Protein AF-0000000071114191 (afdb_homodimer)

Organism: Streptococcus pneumoniae serotype 4 (strain ATCC BAA-334 / TIGR4) (NCBI:txid170187)

Secondary structure (DSSP, 8-state):
-PPPBSEEEETTEEEEEEEEEE-EETTEEEEEEETTEEE-EEEEPBTT--HHHHHHHHHHHHH-S-EEEEEEEEEEEEEEEETTEEEEEEEEEEEEEESSPPPSEEEETTEEEEEEEEEGGGGGGS-EESTTHHHHTTT--SS-EEEEEE-/-PPPBSEEEETTEEEEEEEEEE-EETTEEEEEEETTEEE-EEEEPBTT--HHHHHHHHHHHHH-S-EEEEEEEEEEEEEEEETTEEEEEEEEEEEEEESSPPPSEEEETTEEEEEEEEEGGGGGGS-EESTTHHHHTTT--SS-EEEEEE-

Radius of gyration: 20.36 Å; Cα contacts (8 Å, |Δi|>4): 709; chains: 2; bounding box: 40×57×44 Å

Foldseek 3Di:
DPFAFQWDDDDQEIEGEKEFEFEADPQWTKWWDDPQETETFITTATVVDDSQRRHQVRCCQWFVFGKGWDDFAEWEFEWEDDPSHIYTYTYTYTHMYTPDDTDQWTDDPHDITGMDIGHLQCLCVGRYPPPVCNPCVVPGDRDYYYYYYYD/DPFAFQWDDDDQEIEGEKEFEFEADPQWTKWWDDPQETETFITTATVVDDSQRRHQVSCCQWFVFGKGWDDFAEWEFEWEDDPSHIYTYTYTYTHMYTPDDTDQWTDDPHDITGMDIGHLQCLCVGRYPPPVCNPCVVPGDRDYYYYYYYD

Nearest PDB structures (foldseek):
  2pqv-assembly1_A  TM=9.896E-01  e=3.404E-30  Streptococcus pneumoniae TIGR4
  3ees-assembly1_B  TM=7.866E-01  e=6.266E-09  Bdellovibrio bacteriovorus
  3i7u-assembly1_B  TM=8.087E-01  e=1.230E-07  Aquifex aeolicus VF5
  8i1a-assembly1_A  TM=7.610E-01  e=7.159E-07  Homo sapiens
  8i1i-assembly2_B  TM=6.992E-01  e=5.967E-07  Homo sapiens

Solvent-accessible surface area (backbone atoms only — not comparable to full-atom values): 15869 Å² total; per-residue (Å²): 128,87,78,53,54,36,56,49,71,57,90,56,33,37,40,34,36,31,12,29,35,45,35,64,56,97,67,17,37,48,28,34,54,58,96,85,28,32,30,60,48,49,44,70,20,38,67,89,48,53,56,60,57,30,24,32,49,34,41,28,68,27,45,68,36,55,50,44,68,56,57,64,44,35,41,32,46,37,36,37,70,56,97,82,31,36,38,36,35,42,34,40,32,23,35,31,44,64,76,47,79,80,55,60,48,29,39,54,90,93,41,76,32,50,40,45,76,41,48,41,89,48,35,73,80,50,58,44,50,67,61,65,50,36,56,51,57,66,66,56,81,86,59,54,40,80,43,84,45,78,96,127,86,78,52,56,36,56,49,72,57,91,57,34,37,39,34,36,31,12,30,34,46,34,65,56,96,67,18,37,49,28,33,53,58,98,85,28,32,31,59,48,50,44,70,21,39,66,90,47,53,56,60,58,31,25,33,49,35,40,29,67,28,47,70,37,53,52,44,67,57,57,63,43,36,42,33,44,36,36,37,68,56,96,82,31,37,38,37,35,41,34,41,33,23,36,32,45,65,76,47,78,79,55,60,47,30,40,56,91,92,40,78,32,50,41,45,77,39,48,42,89,49,34,74,77,50,58,46,51,66,60,65,49,37,55,51,56,67,65,56,83,85,60,53,41,79,44,84,43,78,95

pLDDT: mean 95.2, std 7.39, range [43.59, 98.94]

InterPro domains:
  IPR000086 NUDIX hydrolase domain [PF00293] (18-127)
  IPR000086 NUDIX hydrolase domain [PS51462] (8-143)
  IPR015797 NUDIX hydrolase-like domain superfamily [SSF55811] (11-134)
  IPR020084 NUDIX hydrolase, conserved site [PS00893] (43-64)

Structure (mmCIF, N/CA/C/O backbone):
data_AF-0000000071114191-model_v1
#
loop_
_entity.id
_entity.type
_entity.pdbx_description
1 polymer 'MutT/nudix family protein'
#
loop_
_atom_site.group_PDB
_atom_site.id
_atom_site.type_symbol
_atom_site.label_atom_id
_atom_site.label_alt_id
_atom_site.label_comp_id
_atom_site.label_asym_id
_atom_site.label_entity_id
_atom_site.label_seq_id
_atom_site.pdbx_PDB_ins_code
_atom_site.Cartn_x
_atom_site.Cartn_y
_atom_site.Cartn_z
_atom_site.occupancy
_atom_site.B_iso_or_equiv
_atom_site.auth_seq_id
_atom_site.auth_comp_id
_atom_site.auth_asym_id
_atom_site.auth_atom_id
_atom_site.pdbx_PDB_model_num
ATOM 1 N N . MET A 1 1 ? 21.562 3.48 14.633 1 43.59 1 MET A N 1
ATOM 2 C CA . MET A 1 1 ? 21.625 3.23 13.195 1 43.59 1 MET A CA 1
ATOM 3 C C . MET A 1 1 ? 20.406 3.809 12.484 1 43.59 1 MET A C 1
ATOM 5 O O . MET A 1 1 ? 19.281 3.656 12.953 1 43.59 1 MET A O 1
ATOM 9 N N . THR A 1 2 ? 20.531 4.801 11.625 1 60.97 2 THR A N 1
ATOM 10 C CA . THR A 1 2 ? 19.422 5.539 11.031 1 60.97 2 THR A CA 1
ATOM 11 C C . THR A 1 2 ? 18.453 4.59 10.344 1 60.97 2 THR A C 1
ATOM 13 O O . THR A 1 2 ? 18.859 3.721 9.57 1 60.97 2 THR A O 1
ATOM 16 N N . GLN A 1 3 ? 17.188 4.5 10.82 1 88.06 3 GLN A N 1
ATOM 17 C CA . GLN A 1 3 ? 16.188 3.568 10.312 1 88.06 3 GLN A CA 1
ATOM 18 C C . GLN A 1 3 ? 15.93 3.791 8.82 1 88.06 3 GLN A C 1
ATOM 20 O O . GLN A 1 3 ? 15.906 4.93 8.359 1 88.06 3 GLN A O 1
ATOM 25 N N . GLN A 1 4 ? 15.969 2.764 8.078 1 95.44 4 GLN A N 1
ATOM 26 C CA . GLN A 1 4 ? 15.805 2.803 6.625 1 95.44 4 GLN A CA 1
ATOM 27 C C . GLN A 1 4 ? 14.375 3.158 6.242 1 95.44 4 GLN A C 1
ATOM 29 O O . GLN A 1 4 ? 13.43 2.502 6.684 1 95.44 4 GLN A O 1
ATOM 34 N N . ASP A 1 5 ? 14.242 4.254 5.484 1 98.19 5 ASP A N 1
ATOM 35 C CA . ASP A 1 5 ? 12.93 4.598 4.941 1 98.19 5 ASP A CA 1
ATOM 36 C C . ASP A 1 5 ? 12.492 3.58 3.891 1 98.19 5 ASP A C 1
ATOM 38 O O . ASP A 1 5 ? 13.297 3.119 3.086 1 98.19 5 ASP A O 1
ATOM 42 N N . PHE A 1 6 ? 11.211 3.252 3.904 1 98.69 6 PHE A N 1
ATOM 43 C CA . PHE A 1 6 ? 10.609 2.506 2.803 1 98.69 6 PHE A CA 1
ATOM 44 C C . PHE A 1 6 ? 10.445 3.395 1.575 1 98.69 6 PHE A C 1
ATOM 46 O O . PHE A 1 6 ? 9.32 3.689 1.165 1 98.69 6 PHE A O 1
ATOM 53 N N . ARG A 1 7 ? 11.492 3.867 1.149 1 98.38 7 ARG A N 1
ATOM 54 C CA . ARG A 1 7 ? 11.617 4.793 0.03 1 98.38 7 ARG A CA 1
ATOM 55 C C . ARG A 1 7 ? 12.977 4.656 -0.65 1 98.38 7 ARG A C 1
ATOM 57 O O . ARG A 1 7 ? 13.992 4.484 0.02 1 98.38 7 ARG A O 1
ATOM 64 N N . THR A 1 8 ? 12.961 4.691 -1.945 1 97.75 8 THR A N 1
ATOM 65 C CA . THR A 1 8 ? 14.18 4.555 -2.736 1 97.75 8 THR A CA 1
ATOM 66 C C . THR A 1 8 ? 14.18 5.539 -3.904 1 97.75 8 THR A C 1
ATOM 68 O O . THR A 1 8 ? 13.125 5.816 -4.488 1 97.75 8 THR A O 1
ATOM 71 N N . LYS A 1 9 ? 15.312 6.008 -4.207 1 97.06 9 LYS A N 1
ATOM 72 C CA . LYS A 1 9 ? 15.492 6.844 -5.395 1 97.06 9 LYS A CA 1
ATOM 73 C C . LYS A 1 9 ? 16.375 6.152 -6.426 1 97.06 9 LYS A C 1
ATOM 75 O O . LYS A 1 9 ? 17.453 5.668 -6.098 1 97.06 9 LYS A O 1
ATOM 80 N N . VAL A 1 10 ? 15.945 5.984 -7.559 1 96.62 10 VAL A N 1
ATOM 81 C CA . VAL A 1 10 ? 16.703 5.504 -8.711 1 96.62 10 VAL A CA 1
ATOM 82 C C . VAL A 1 10 ? 16.641 6.535 -9.836 1 96.62 10 VAL A C 1
ATOM 84 O O . VAL A 1 10 ? 15.562 6.832 -10.359 1 96.62 10 VAL A O 1
ATOM 87 N N . ASP A 1 11 ? 17.812 7.066 -10.133 1 95.62 11 ASP A N 1
ATOM 88 C CA . ASP A 1 11 ? 17.859 8.172 -11.094 1 95.62 11 ASP A CA 1
ATOM 89 C C . ASP A 1 11 ? 16.953 9.312 -10.664 1 95.62 11 ASP A C 1
ATOM 91 O O . ASP A 1 11 ? 17.047 9.812 -9.539 1 95.62 11 ASP A O 1
ATOM 95 N N . ASN A 1 12 ? 15.984 9.734 -11.484 1 97.19 12 ASN A N 1
ATOM 96 C CA . ASN A 1 12 ? 15.094 10.844 -11.148 1 97.19 12 ASN A CA 1
ATOM 97 C C . ASN A 1 12 ? 13.711 10.352 -10.734 1 97.19 12 ASN A C 1
ATOM 99 O O . ASN A 1 12 ? 12.711 11.008 -11.008 1 97.19 12 ASN A O 1
ATOM 103 N N . THR A 1 13 ? 13.672 9.141 -10.141 1 97.94 13 THR A N 1
ATOM 104 C CA . THR A 1 13 ? 12.406 8.562 -9.703 1 97.94 13 THR A CA 1
ATOM 105 C C . THR A 1 13 ? 12.484 8.133 -8.242 1 97.94 13 THR A C 1
ATOM 107 O O . THR A 1 13 ? 13.422 7.445 -7.84 1 97.94 13 THR A O 1
ATOM 110 N N . VAL A 1 14 ? 11.555 8.586 -7.48 1 98.5 14 VAL A N 1
ATOM 111 C CA . VAL A 1 14 ? 11.414 8.195 -6.082 1 98.5 14 VAL A CA 1
ATOM 112 C C . VAL A 1 14 ? 10.156 7.344 -5.902 1 98.5 14 VAL A C 1
ATOM 114 O O . VAL A 1 14 ? 9.086 7.707 -6.383 1 98.5 14 VAL A O 1
ATOM 117 N N . PHE A 1 15 ? 10.297 6.215 -5.32 1 98.81 15 PHE A N 1
ATOM 118 C CA . PHE A 1 15 ? 9.133 5.375 -5.055 1 98.81 15 PHE A CA 1
ATOM 119 C C . PHE A 1 15 ? 9.195 4.797 -3.646 1 98.81 15 PHE A C 1
ATOM 121 O O . PHE A 1 15 ? 10.273 4.484 -3.143 1 98.81 15 PHE A O 1
ATOM 128 N N . GLY A 1 16 ? 8.062 4.801 -2.924 1 98.81 16 GLY A N 1
ATOM 129 C CA . GLY A 1 16 ? 8.039 4.352 -1.54 1 98.81 16 GLY A CA 1
ATOM 130 C C . GLY A 1 16 ? 6.645 4.312 -0.949 1 98.81 16 GLY A C 1
ATOM 131 O O . GLY A 1 16 ? 5.656 4.426 -1.674 1 98.81 16 GLY A O 1
ATOM 132 N N . VAL A 1 17 ? 6.551 4.047 0.297 1 98.94 17 VAL A N 1
ATOM 133 C CA . VAL A 1 17 ? 5.309 3.941 1.053 1 98.94 17 VAL A CA 1
ATOM 134 C C . VAL A 1 17 ? 5.258 5.031 2.121 1 98.94 17 VAL A C 1
ATOM 136 O O . VAL A 1 17 ? 6.258 5.297 2.795 1 98.94 17 VAL A O 1
ATOM 139 N N . ARG A 1 18 ? 4.125 5.637 2.217 1 98.88 18 ARG A N 1
ATOM 140 C CA . ARG A 1 18 ? 3.936 6.734 3.16 1 98.88 18 ARG A CA 1
ATOM 141 C C . ARG A 1 18 ? 2.738 6.477 4.07 1 98.88 18 ARG A C 1
ATOM 143 O O . ARG A 1 18 ? 1.829 5.727 3.707 1 98.88 18 ARG A O 1
ATOM 150 N N . ALA A 1 19 ? 2.787 7.059 5.203 1 98.88 19 ALA A N 1
ATOM 151 C CA . ALA A 1 19 ? 1.65 7.133 6.117 1 98.88 19 ALA A CA 1
ATOM 152 C C . ALA A 1 19 ? 1.229 8.578 6.352 1 98.88 19 ALA A C 1
ATOM 154 O O . ALA A 1 19 ? 2.07 9.445 6.602 1 98.88 19 ALA A O 1
ATOM 155 N N . THR A 1 20 ? 0.004 8.828 6.25 1 98.75 20 THR A N 1
ATOM 156 C CA . THR A 1 20 ? -0.558 10.172 6.344 1 98.75 20 THR A CA 1
ATOM 157 C C . THR A 1 20 ? -1.603 10.242 7.453 1 98.75 20 THR A C 1
ATOM 159 O O . THR A 1 20 ? -2.422 9.336 7.602 1 98.75 20 THR A O 1
ATOM 162 N N . ALA A 1 21 ? -1.564 11.266 8.203 1 98.62 21 ALA A N 1
ATOM 163 C CA . ALA A 1 21 ? -2.494 11.477 9.305 1 98.62 21 ALA A CA 1
ATOM 164 C C . ALA A 1 21 ? -3.621 12.422 8.906 1 98.62 21 ALA A C 1
ATOM 166 O O . ALA A 1 21 ? -3.379 13.594 8.602 1 98.62 21 ALA A O 1
ATOM 167 N N . LEU A 1 22 ? -4.793 11.906 8.883 1 98.81 22 LEU A N 1
ATOM 168 C CA . LEU A 1 22 ? -5.996 12.727 8.797 1 98.81 22 LEU A CA 1
ATOM 169 C C . LEU A 1 22 ? -6.527 13.062 10.188 1 98.81 22 LEU A C 1
ATOM 171 O O . LEU A 1 22 ? -7.27 12.281 10.773 1 98.81 22 LEU A O 1
ATOM 175 N N . ILE A 1 23 ? -6.121 14.172 10.703 1 98.31 23 ILE A N 1
ATOM 176 C CA . ILE A 1 23 ? -6.504 14.625 12.039 1 98.31 23 ILE A CA 1
ATOM 177 C C . ILE A 1 23 ? -7.754 15.5 11.945 1 98.31 23 ILE A C 1
ATOM 179 O O . ILE A 1 23 ? -7.672 16.672 11.547 1 98.31 23 ILE A O 1
ATOM 183 N N . VAL A 1 24 ? -8.891 14.945 12.328 1 98.06 24 VAL A N 1
ATOM 184 C CA . VAL A 1 24 ? -10.18 15.617 12.219 1 98.06 24 VAL A CA 1
ATOM 185 C C . VAL A 1 24 ? -10.781 15.82 13.602 1 98.06 24 VAL A C 1
ATOM 187 O O . VAL A 1 24 ? -10.969 14.859 14.352 1 98.06 24 VAL A O 1
ATOM 190 N N . GLN A 1 25 ? -11.023 17.031 13.977 1 96 25 GLN A N 1
ATOM 191 C CA . GLN A 1 25 ? -11.68 17.422 15.219 1 96 25 GLN A CA 1
ATOM 192 C C . GLN A 1 25 ? -12.734 18.5 14.977 1 96 25 GLN A C 1
ATOM 194 O O . GLN A 1 25 ? -12.492 19.469 14.258 1 96 25 GLN A O 1
ATOM 199 N N . ASN A 1 26 ? -13.867 18.344 15.578 1 96 26 ASN A N 1
ATOM 200 C CA . ASN A 1 26 ? -14.945 19.328 15.445 1 96 26 ASN A CA 1
ATOM 201 C C . ASN A 1 26 ? -15.219 19.656 13.984 1 96 26 ASN A C 1
ATOM 203 O O . ASN A 1 26 ? -15.305 20.828 13.617 1 96 26 ASN A O 1
ATOM 207 N N . HIS A 1 27 ? -15.148 18.688 13.133 1 97.38 27 HIS A N 1
ATOM 208 C CA . HIS A 1 27 ? -15.469 18.75 11.711 1 97.38 27 HIS A CA 1
ATOM 209 C C . HIS A 1 27 ? -14.43 19.578 10.953 1 97.38 27 HIS A C 1
ATOM 211 O O . HIS A 1 27 ? -14.734 20.156 9.906 1 97.38 27 HIS A O 1
ATOM 217 N N . LYS A 1 28 ? -13.25 19.656 11.484 1 97.94 28 LYS A N 1
ATOM 218 C CA . LYS A 1 28 ? -12.148 20.359 10.828 1 97.94 28 LYS A CA 1
ATOM 219 C C . LYS A 1 28 ? -10.945 19.438 10.648 1 97.94 28 LYS A C 1
ATOM 221 O O . LYS A 1 28 ? -10.656 18.609 11.508 1 97.94 28 LYS A O 1
ATOM 226 N N . LEU A 1 29 ? -10.258 19.641 9.578 1 98.31 29 LEU A N 1
ATOM 227 C CA . LEU A 1 29 ? -9.023 18.922 9.273 1 98.31 29 LEU A CA 1
ATOM 228 C C . LEU A 1 29 ? -7.805 19.766 9.625 1 98.31 29 LEU A C 1
ATOM 230 O O . LEU A 1 29 ? -7.734 20.938 9.25 1 98.31 29 LEU A O 1
ATOM 234 N N . LEU A 1 30 ? -6.844 19.203 10.367 1 97.62 30 LEU A N 1
ATOM 235 C CA . LEU A 1 30 ? -5.586 19.891 10.633 1 97.62 30 LEU A CA 1
ATOM 236 C C . LEU A 1 30 ? -4.637 19.75 9.445 1 97.62 30 LEU A C 1
ATOM 238 O O . LEU A 1 30 ? -4.348 18.641 9 1 97.62 30 LEU A O 1
ATOM 242 N N . VAL A 1 31 ? -4.164 20.859 8.898 1 97.25 31 VAL A N 1
ATOM 243 C CA . VAL A 1 31 ? -3.234 20.875 7.777 1 97.25 31 VAL A CA 1
ATOM 244 C C . VAL A 1 31 ? -2.113 21.875 8.047 1 97.25 31 VAL A C 1
ATOM 246 O O . VAL A 1 31 ? -2.201 22.672 8.977 1 97.25 31 VAL A O 1
ATOM 249 N N . THR A 1 32 ? -1.06 21.703 7.32 1 96.12 32 THR A N 1
ATOM 250 C CA . THR A 1 32 ? 0.005 22.703 7.309 1 96.12 32 THR A CA 1
ATOM 251 C C . THR A 1 32 ? 0.021 23.453 5.984 1 96.12 32 THR A C 1
ATOM 253 O O . THR A 1 32 ? -0.536 22.984 4.988 1 96.12 32 THR A O 1
ATOM 256 N N . LYS A 1 33 ? 0.583 24.578 6.004 1 93.81 33 LYS A N 1
ATOM 257 C CA . LYS A 1 33 ? 0.615 25.438 4.82 1 93.81 33 LYS A CA 1
ATOM 258 C C . LYS A 1 33 ? 2.051 25.734 4.398 1 93.81 33 LYS A C 1
ATOM 260 O O . LYS A 1 33 ? 2.883 26.109 5.227 1 93.81 33 LYS A O 1
ATOM 265 N N . ASP A 1 34 ? 2.346 25.484 3.158 1 91.62 34 ASP A N 1
ATOM 266 C CA . ASP A 1 34 ? 3.643 25.797 2.564 1 91.62 34 ASP A CA 1
ATOM 267 C C . ASP A 1 34 ? 3.488 26.25 1.116 1 91.62 34 ASP A C 1
ATOM 269 O O . ASP A 1 34 ? 2.891 25.547 0.298 1 91.62 34 ASP A O 1
ATOM 273 N N . LYS A 1 35 ? 4.023 27.406 0.773 1 90.75 35 LYS A N 1
ATOM 274 C CA . LYS A 1 35 ? 4.031 27.984 -0.571 1 90.75 35 LYS A CA 1
ATOM 275 C C . LYS A 1 35 ? 2.633 27.984 -1.18 1 90.75 35 LYS A C 1
ATOM 277 O O . LYS A 1 35 ? 2.441 27.516 -2.307 1 90.75 35 LYS A O 1
ATOM 282 N N . GLY A 1 36 ? 1.606 28.344 -0.332 1 91.62 36 GLY A N 1
ATOM 283 C CA . GLY A 1 36 ? 0.252 28.547 -0.817 1 91.62 36 GLY A CA 1
ATOM 284 C C . GLY A 1 36 ? -0.558 27.266 -0.912 1 91.62 36 GLY A C 1
ATOM 285 O O . GLY A 1 36 ? -1.732 27.297 -1.285 1 91.62 36 GLY A O 1
ATOM 286 N N . LYS A 1 37 ? 0.046 26.188 -0.567 1 96.25 37 LYS A N 1
ATOM 287 C CA . LYS A 1 37 ? -0.656 24.906 -0.587 1 96.25 37 LYS A CA 1
ATOM 288 C C . LYS A 1 37 ? -0.788 24.328 0.819 1 96.25 37 LYS A C 1
ATOM 290 O O . LYS A 1 37 ? -0.035 24.703 1.722 1 96.25 37 LYS A O 1
ATOM 295 N N . TYR A 1 38 ? -1.812 23.531 0.941 1 97.19 38 TYR A N 1
ATOM 296 C CA . TYR A 1 38 ? -2.072 22.891 2.225 1 97.19 38 TYR A CA 1
ATOM 297 C C . TYR A 1 38 ? -1.751 21.391 2.164 1 97.19 38 TYR A C 1
ATOM 299 O O . TYR A 1 38 ? -2.055 20.734 1.171 1 97.19 38 TYR A O 1
ATOM 307 N N . TYR A 1 39 ? -1.115 20.938 3.182 1 96.94 39 TYR A N 1
ATOM 308 C CA . TYR A 1 39 ? -0.687 19.531 3.232 1 96.94 39 TYR A CA 1
ATOM 309 C C . TYR A 1 39 ? -1.133 18.875 4.531 1 96.94 39 TYR A C 1
ATOM 311 O O . TYR A 1 39 ? -1.341 19.547 5.539 1 96.94 39 TYR A O 1
ATOM 319 N N . THR A 1 40 ? -1.312 17.578 4.461 1 97.06 40 THR A N 1
ATOM 320 C CA . THR A 1 40 ? -1.538 16.797 5.672 1 97.06 40 THR A CA 1
ATOM 321 C C . THR A 1 40 ? -0.214 16.453 6.348 1 97.06 40 THR A C 1
ATOM 323 O O . THR A 1 40 ? 0.857 16.734 5.809 1 97.06 40 THR A O 1
ATOM 326 N N . ILE A 1 41 ? -0.345 15.984 7.574 1 95.81 41 ILE A N 1
ATOM 327 C CA . ILE A 1 41 ? 0.809 15.508 8.328 1 95.81 41 ILE A CA 1
ATOM 328 C C . ILE A 1 41 ? 1.122 14.062 7.938 1 95.81 41 ILE A C 1
ATOM 330 O O . ILE A 1 41 ? 0.214 13.242 7.797 1 95.81 41 ILE A O 1
ATOM 334 N N . GLY A 1 42 ? 2.359 13.719 7.777 1 97.12 42 GLY A N 1
ATOM 335 C CA . GLY A 1 42 ? 2.75 12.359 7.434 1 97.12 42 GLY A CA 1
ATOM 336 C C . GLY A 1 42 ? 4.141 12.273 6.836 1 97.12 42 GLY A C 1
ATOM 337 O O . GLY A 1 42 ? 4.871 13.266 6.797 1 97.12 42 GLY A O 1
ATOM 338 N N . GLY A 1 43 ? 4.52 11.102 6.395 1 97.81 43 GLY A N 1
ATOM 339 C CA . GLY A 1 43 ? 5.844 10.883 5.824 1 97.81 43 GLY A CA 1
ATOM 340 C C . GLY A 1 43 ? 6.098 9.438 5.449 1 97.81 43 GLY A C 1
ATOM 341 O O . GLY A 1 43 ? 5.191 8.609 5.512 1 97.81 43 GLY A O 1
ATOM 342 N N . ALA A 1 44 ? 7.316 9.195 5.023 1 98.38 44 ALA A N 1
ATOM 343 C CA . ALA A 1 44 ? 7.715 7.836 4.656 1 98.38 44 ALA A CA 1
ATOM 344 C C . ALA A 1 44 ? 7.68 6.906 5.867 1 98.38 44 ALA A C 1
ATOM 346 O O . ALA A 1 44 ? 8.086 7.293 6.965 1 98.38 44 ALA A O 1
ATOM 347 N N . ILE A 1 45 ? 7.16 5.715 5.668 1 98.81 45 ILE A N 1
ATOM 348 C CA . ILE A 1 45 ? 7.332 4.738 6.738 1 98.81 45 ILE A CA 1
ATOM 349 C C . ILE A 1 45 ? 8.773 4.242 6.754 1 98.81 45 ILE A C 1
ATOM 351 O O . ILE A 1 45 ? 9.523 4.465 5.801 1 98.81 45 ILE A O 1
ATOM 355 N N . GLN A 1 46 ? 9.148 3.637 7.887 1 98.5 46 GLN A N 1
ATOM 356 C CA . GLN A 1 46 ? 10.438 2.961 7.957 1 98.5 46 GLN A CA 1
ATOM 357 C C . GLN A 1 46 ? 10.297 1.473 7.648 1 98.5 46 GLN A C 1
ATOM 359 O O . GLN A 1 46 ? 9.242 0.882 7.879 1 98.5 46 GLN A O 1
ATOM 364 N N . VAL A 1 47 ? 11.383 0.884 7.129 1 98.31 47 VAL A N 1
ATOM 365 C CA . VAL A 1 47 ? 11.391 -0.556 6.895 1 98.31 47 VAL A CA 1
ATOM 366 C C . VAL A 1 47 ? 11.164 -1.295 8.211 1 98.31 47 VAL A C 1
ATOM 368 O O . VAL A 1 47 ? 11.773 -0.963 9.227 1 98.31 47 VAL A O 1
ATOM 371 N N . ASN A 1 48 ? 10.172 -2.223 8.25 1 97.12 48 ASN A N 1
ATOM 372 C CA . ASN A 1 48 ? 9.789 -3.061 9.383 1 97.12 48 ASN A CA 1
ATOM 373 C C . ASN A 1 48 ? 8.93 -2.293 10.383 1 97.12 48 ASN A C 1
ATOM 375 O O . ASN A 1 48 ? 8.789 -2.709 11.531 1 97.12 48 ASN A O 1
ATOM 379 N N . GLU A 1 49 ? 8.438 -1.16 9.938 1 98 49 GLU A N 1
ATOM 380 C CA . GLU A 1 49 ? 7.469 -0.373 10.695 1 98 49 GLU A CA 1
ATOM 381 C C . GLU A 1 49 ? 6.07 -0.498 10.102 1 98 49 GLU A C 1
ATOM 383 O O . GLU A 1 49 ? 5.898 -0.434 8.883 1 98 49 GLU A O 1
ATOM 388 N N . SER A 1 50 ? 5.098 -0.822 10.922 1 98.62 50 SER A N 1
ATOM 389 C CA . SER A 1 50 ? 3.732 -0.801 10.406 1 98.62 50 SER A CA 1
ATOM 390 C C . SER A 1 50 ? 3.318 0.608 9.992 1 98.62 50 SER A C 1
ATOM 392 O O . SER A 1 50 ? 3.836 1.593 10.523 1 98.62 50 SER A O 1
ATOM 394 N N . THR A 1 51 ? 2.396 0.73 9.086 1 98.81 51 THR A N 1
ATOM 395 C CA . THR A 1 51 ? 1.923 2.045 8.664 1 98.81 51 THR A CA 1
ATOM 396 C C . THR A 1 51 ? 1.217 2.756 9.82 1 98.81 51 THR A C 1
ATOM 398 O O . THR A 1 51 ? 1.28 3.982 9.93 1 98.81 51 THR A O 1
ATOM 401 N N . GLU A 1 52 ? 0.588 2.016 10.672 1 98.69 52 GLU A N 1
ATOM 402 C CA . GLU A 1 52 ? -0.056 2.572 11.859 1 98.69 52 GLU A CA 1
ATOM 403 C C . GLU A 1 52 ? 0.967 3.207 12.797 1 98.69 52 GLU A C 1
ATOM 405 O O . GLU A 1 52 ? 0.763 4.32 13.281 1 98.69 52 GLU A O 1
ATOM 410 N N . ASP A 1 53 ? 2.064 2.482 13.07 1 98.56 53 ASP A N 1
ATOM 411 C CA . ASP A 1 53 ? 3.127 3.016 13.922 1 98.56 53 ASP A CA 1
ATOM 412 C C . ASP A 1 53 ? 3.783 4.234 13.273 1 98.56 53 ASP A C 1
ATOM 414 O O . ASP A 1 53 ? 4.133 5.195 13.969 1 98.56 53 ASP A O 1
ATOM 418 N N . ALA A 1 54 ? 3.926 4.156 12.016 1 98.75 54 ALA A N 1
ATOM 419 C CA . ALA A 1 54 ? 4.59 5.23 11.273 1 98.75 54 ALA A CA 1
ATOM 420 C C . ALA A 1 54 ? 3.814 6.539 11.391 1 98.75 54 ALA A C 1
ATOM 422 O O . ALA A 1 54 ? 4.402 7.598 11.625 1 98.75 54 ALA A O 1
ATOM 423 N N . VAL A 1 55 ? 2.482 6.457 11.227 1 98.69 55 VAL A N 1
ATOM 424 C CA . VAL A 1 55 ? 1.698 7.688 11.234 1 98.69 55 VAL A CA 1
ATOM 425 C C . VAL A 1 55 ? 1.751 8.328 12.617 1 98.69 55 VAL A C 1
ATOM 427 O O . VAL A 1 55 ? 1.813 9.555 12.742 1 98.69 55 VAL A O 1
ATOM 430 N N . VAL A 1 56 ? 1.758 7.527 13.633 1 98.56 56 VAL A N 1
ATOM 431 C CA . VAL A 1 56 ? 1.861 8.023 15.008 1 98.56 56 VAL A CA 1
ATOM 432 C C . VAL A 1 56 ? 3.234 8.656 15.219 1 98.56 56 VAL A C 1
ATOM 434 O O . VAL A 1 56 ? 3.342 9.742 15.797 1 98.56 56 VAL A O 1
ATOM 437 N N . ARG A 1 57 ? 4.301 8.008 14.75 1 97.88 57 ARG A N 1
ATOM 438 C CA . ARG A 1 57 ? 5.652 8.539 14.867 1 97.88 57 ARG A CA 1
ATOM 439 C C . ARG A 1 57 ? 5.781 9.867 1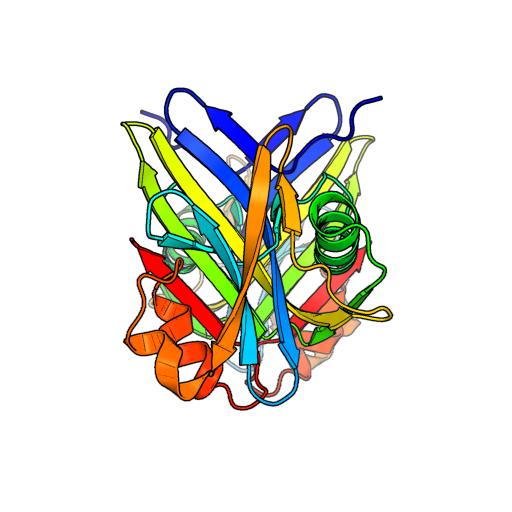4.133 1 97.88 57 ARG A C 1
ATOM 441 O O . ARG A 1 57 ? 6.348 10.828 14.656 1 97.88 57 ARG A O 1
ATOM 448 N N . GLU A 1 58 ? 5.246 9.945 12.898 1 97.19 58 GLU A N 1
ATOM 449 C CA . GLU A 1 58 ? 5.316 11.156 12.094 1 97.19 58 GLU A CA 1
ATOM 450 C C . GLU A 1 58 ? 4.617 12.32 12.789 1 97.19 58 GLU A C 1
ATOM 452 O O . GLU A 1 58 ? 5.098 13.453 12.742 1 97.19 58 GLU A O 1
ATOM 457 N N . VAL A 1 59 ? 3.445 12.055 13.398 1 97 59 VAL A N 1
ATOM 458 C CA . VAL A 1 59 ? 2.729 13.102 14.125 1 97 59 VAL A CA 1
ATOM 459 C C . VAL A 1 59 ? 3.582 13.602 15.281 1 97 59 VAL A C 1
ATOM 461 O O . VAL A 1 59 ? 3.701 14.812 15.5 1 97 59 VAL A O 1
ATOM 464 N N . LYS A 1 60 ? 4.168 12.664 15.992 1 96.38 60 LYS A N 1
ATOM 465 C CA . LYS A 1 60 ? 5.047 13.047 17.094 1 96.38 60 LYS A CA 1
ATOM 466 C C . LYS A 1 60 ? 6.23 13.867 16.594 1 96.38 60 LYS A C 1
ATOM 468 O O . LYS A 1 60 ? 6.578 14.891 17.188 1 96.38 60 LYS A O 1
ATOM 473 N N . GLU A 1 61 ? 6.879 13.477 15.578 1 94.62 61 GLU A N 1
ATOM 474 C CA . GLU A 1 61 ? 8.055 14.148 15.031 1 94.62 61 GLU A CA 1
ATOM 475 C C . GLU A 1 61 ? 7.711 15.539 14.523 1 94.62 61 GLU A C 1
ATOM 477 O O . GLU A 1 61 ? 8.445 16.5 14.766 1 94.62 61 GLU A O 1
ATOM 482 N N . GLU A 1 62 ? 6.555 15.656 13.844 1 94.81 62 GLU A N 1
ATOM 483 C CA . GLU A 1 62 ? 6.246 16.906 13.148 1 94.81 62 GLU A CA 1
ATOM 484 C C . GLU A 1 62 ? 5.453 17.844 14.047 1 94.81 62 GLU A C 1
ATOM 486 O O . GLU A 1 62 ? 5.66 19.062 14.023 1 94.81 62 GLU A O 1
ATOM 491 N N . LEU A 1 63 ? 4.543 17.281 14.875 1 94.56 63 LEU A N 1
ATOM 492 C CA . LEU A 1 63 ? 3.668 18.125 15.68 1 94.56 63 LEU A CA 1
ATOM 493 C C . LEU A 1 63 ? 4.125 18.141 17.141 1 94.56 63 LEU A C 1
ATOM 495 O O . LEU A 1 63 ? 3.703 19 17.922 1 94.56 63 LEU A O 1
ATOM 499 N N . GLY A 1 64 ? 4.926 17.141 17.547 1 94.12 64 GLY A N 1
ATOM 500 C CA . GLY A 1 64 ? 5.438 17.094 18.906 1 94.12 64 GLY A CA 1
ATOM 501 C C . GLY A 1 64 ? 4.402 16.625 19.922 1 94.12 64 GLY A C 1
ATOM 502 O O . GLY A 1 64 ? 4.531 16.906 21.109 1 94.12 64 GLY A O 1
ATOM 503 N N . VAL A 1 65 ? 3.346 16 19.438 1 94.75 65 VAL A N 1
ATOM 504 C CA . VAL A 1 65 ? 2.271 15.602 20.344 1 94.75 65 VAL A CA 1
ATOM 505 C C . VAL A 1 65 ? 2.01 14.102 20.188 1 94.75 65 VAL A C 1
ATOM 507 O O . VAL A 1 65 ? 2.316 13.508 19.156 1 94.75 65 VAL A O 1
ATOM 510 N N . LYS A 1 66 ? 1.437 13.586 21.219 1 96.31 66 LYS A N 1
ATOM 511 C CA . LYS A 1 66 ? 1.062 12.172 21.172 1 96.31 66 LYS A CA 1
ATOM 512 C C . LYS A 1 66 ? -0.235 11.969 20.406 1 96.31 66 LYS A C 1
ATOM 514 O O . LYS A 1 66 ? -1.112 12.836 20.406 1 96.31 66 LYS A O 1
ATOM 519 N N . ALA A 1 67 ? -0.314 10.82 19.766 1 97.75 67 ALA A N 1
ATOM 520 C CA . ALA A 1 67 ? -1.494 10.516 18.969 1 97.75 67 ALA A CA 1
ATOM 521 C C . ALA A 1 67 ? -1.749 9.008 18.922 1 97.75 67 ALA A C 1
ATOM 523 O O . ALA A 1 67 ? -0.9 8.219 19.328 1 97.75 67 ALA A O 1
ATOM 524 N N . GLN A 1 68 ? -2.934 8.68 18.5 1 98.5 68 GLN A N 1
ATOM 525 C CA . GLN A 1 68 ? -3.328 7.297 18.25 1 98.5 68 GLN A CA 1
ATOM 526 C C . GLN A 1 68 ? -3.924 7.133 16.859 1 98.5 68 GLN A C 1
ATOM 528 O O . GLN A 1 68 ? -4.758 7.934 16.438 1 98.5 68 GLN A O 1
ATOM 533 N N . ALA A 1 69 ? -3.449 6.102 16.172 1 98.62 69 ALA A N 1
ATOM 534 C CA . ALA A 1 69 ? -4.012 5.805 14.867 1 98.62 69 ALA A CA 1
ATOM 535 C C . ALA A 1 69 ? -5.406 5.195 14.992 1 98.62 69 ALA A C 1
ATOM 537 O O . ALA A 1 69 ? -5.625 4.293 15.805 1 98.62 69 ALA A O 1
ATOM 538 N N . GLY A 1 70 ? -6.367 5.695 14.25 1 98.25 70 GLY A N 1
ATOM 539 C CA . GLY A 1 70 ? -7.695 5.121 14.133 1 98.25 70 GLY A CA 1
ATOM 540 C C . GLY A 1 70 ? -7.891 4.316 12.859 1 98.25 70 GLY A C 1
ATOM 541 O O . GLY A 1 70 ? -7.027 3.52 12.492 1 98.25 70 GLY A O 1
ATOM 542 N N . GLN A 1 71 ? -8.977 4.488 12.227 1 98.38 71 GLN A N 1
ATOM 543 C CA . GLN A 1 71 ? -9.336 3.713 11.047 1 98.38 71 GLN A CA 1
ATOM 544 C C . GLN A 1 71 ? -8.484 4.121 9.844 1 98.38 71 GLN A C 1
ATOM 546 O O . GLN A 1 71 ? -8.211 5.305 9.641 1 98.38 71 GLN A O 1
ATOM 551 N N . LEU A 1 72 ? -7.992 3.119 9.148 1 98.88 72 LEU A N 1
ATOM 552 C CA . LEU A 1 72 ? -7.445 3.373 7.82 1 98.88 72 LEU A CA 1
ATOM 553 C C . LEU A 1 72 ? -8.547 3.766 6.844 1 98.88 72 LEU A C 1
ATOM 555 O O . LEU A 1 72 ? -9.422 2.953 6.523 1 98.88 72 LEU A O 1
ATOM 559 N N . ALA A 1 73 ? -8.531 5.016 6.387 1 98.88 73 ALA A N 1
ATOM 560 C CA . ALA A 1 73 ? -9.609 5.527 5.555 1 98.88 73 ALA A CA 1
ATOM 561 C C . ALA A 1 73 ? -9.336 5.266 4.074 1 98.88 73 ALA A C 1
ATOM 563 O O . ALA A 1 73 ? -10.234 4.848 3.336 1 98.88 73 ALA A O 1
ATOM 564 N N . PHE A 1 74 ? -8.117 5.52 3.658 1 98.88 74 PHE A N 1
ATOM 565 C CA . PHE A 1 74 ? -7.777 5.418 2.244 1 98.88 74 PHE A CA 1
ATOM 566 C C . PHE A 1 74 ? -6.426 4.742 2.059 1 98.88 74 PHE A C 1
ATOM 568 O O . PHE A 1 74 ? -5.5 4.969 2.84 1 98.88 74 PHE A O 1
ATOM 575 N N . VAL A 1 75 ? -6.281 3.914 1.106 1 98.94 75 VAL A N 1
ATOM 576 C CA . VAL A 1 75 ? -5.016 3.535 0.485 1 98.94 75 VAL A CA 1
ATOM 577 C C . VAL A 1 75 ? -4.918 4.152 -0.909 1 98.94 75 VAL A C 1
ATOM 579 O O . VAL A 1 75 ? -5.797 3.941 -1.75 1 98.94 75 VAL A O 1
ATOM 582 N N . VAL A 1 76 ? -3.846 4.918 -1.139 1 98.88 76 VAL A N 1
ATOM 583 C CA . VAL A 1 76 ? -3.771 5.738 -2.342 1 98.88 76 VAL A CA 1
ATOM 584 C C . VAL A 1 76 ? -2.541 5.352 -3.158 1 98.88 76 VAL A C 1
ATOM 586 O O . VAL A 1 76 ? -1.434 5.27 -2.623 1 98.88 76 VAL A O 1
ATOM 589 N N . GLU A 1 77 ? -2.725 5 -4.352 1 98.88 77 GLU A N 1
ATOM 590 C CA . GLU A 1 77 ? -1.63 4.973 -5.32 1 98.88 77 GLU A CA 1
ATOM 591 C C . GLU A 1 77 ? -1.472 6.324 -6.008 1 98.88 77 GLU A C 1
ATOM 593 O O . GLU A 1 77 ? -2.33 6.73 -6.793 1 98.88 77 GLU A O 1
ATOM 598 N N . ASN A 1 78 ? -0.349 6.992 -5.707 1 98.5 78 ASN A N 1
ATOM 599 C CA . ASN A 1 78 ? -0.165 8.367 -6.16 1 98.5 78 ASN A CA 1
ATOM 600 C C . ASN A 1 78 ? 1.074 8.508 -7.039 1 98.5 78 ASN A C 1
ATOM 602 O O . ASN A 1 78 ? 2.16 8.062 -6.664 1 98.5 78 ASN A O 1
ATOM 606 N N . ARG A 1 79 ? 0.925 9.062 -8.219 1 98.19 79 ARG A N 1
ATOM 607 C CA . ARG A 1 79 ? 2.035 9.406 -9.102 1 98.19 79 ARG A CA 1
ATOM 608 C C . ARG A 1 79 ? 2.023 10.898 -9.438 1 98.19 79 ARG A C 1
ATOM 610 O O . ARG A 1 79 ? 0.967 11.469 -9.711 1 98.19 79 ARG A O 1
ATOM 617 N N . PHE A 1 80 ? 3.096 11.469 -9.336 1 97.44 80 PHE A N 1
ATOM 618 C CA . PHE A 1 80 ? 3.205 12.883 -9.672 1 97.44 80 PHE A CA 1
ATOM 619 C C . PHE A 1 80 ? 4.648 13.258 -9.992 1 97.44 80 PHE A C 1
ATOM 621 O O . PHE A 1 80 ? 5.555 12.438 -9.82 1 97.44 80 PHE A O 1
ATOM 628 N N . GLU A 1 81 ? 4.836 14.445 -10.531 1 96.31 81 GLU A N 1
ATOM 629 C CA . GLU A 1 81 ? 6.156 14.969 -10.867 1 96.31 81 GLU A CA 1
ATOM 630 C C . GLU A 1 81 ? 6.371 16.359 -10.281 1 96.31 81 GLU A C 1
ATOM 632 O O . GLU A 1 81 ? 5.469 17.203 -10.312 1 96.31 81 GLU A O 1
ATOM 637 N N . VAL A 1 82 ? 7.469 16.5 -9.641 1 94.31 82 VAL A N 1
ATOM 638 C CA . VAL A 1 82 ? 7.871 17.797 -9.102 1 94.31 82 VAL A CA 1
ATOM 639 C C . VAL A 1 82 ? 9.312 18.109 -9.516 1 94.31 82 VAL A C 1
ATOM 641 O O . VAL A 1 82 ? 10.227 17.344 -9.203 1 94.31 82 VAL A O 1
ATOM 644 N N . ASP A 1 83 ? 9.523 19.234 -10.227 1 95.25 83 ASP A N 1
ATOM 645 C CA . ASP A 1 83 ? 10.852 19.734 -10.586 1 95.25 83 ASP A CA 1
ATOM 646 C C . ASP A 1 83 ? 11.672 18.641 -11.266 1 95.25 83 ASP A C 1
ATOM 648 O O . ASP A 1 83 ? 12.828 18.406 -10.898 1 95.25 83 ASP A O 1
ATOM 652 N N . GLY A 1 84 ? 11.07 17.859 -12.094 1 95.94 84 GLY A N 1
ATOM 653 C CA . GLY A 1 84 ? 11.766 16.875 -12.914 1 95.94 84 GLY A CA 1
ATOM 654 C C . GLY A 1 84 ? 11.961 15.547 -12.219 1 95.94 84 GLY A C 1
ATOM 655 O O . GLY A 1 84 ? 12.57 14.633 -12.781 1 95.94 84 GLY A O 1
ATOM 656 N N . VAL A 1 85 ? 11.531 15.445 -11.008 1 97.56 85 VAL A N 1
ATOM 657 C CA . VAL A 1 85 ? 11.617 14.188 -10.281 1 97.56 85 VAL A CA 1
ATOM 658 C C . VAL A 1 85 ? 10.25 13.508 -10.273 1 97.56 85 VAL A C 1
ATOM 660 O O . VAL A 1 85 ? 9.234 14.133 -9.953 1 97.56 85 VAL A O 1
ATOM 663 N N . SER A 1 86 ? 10.203 12.242 -10.703 1 97.75 86 SER A N 1
ATOM 664 C CA . SER A 1 86 ? 8.969 11.461 -10.688 1 97.75 86 SER A CA 1
ATOM 665 C C . SER A 1 86 ? 8.789 10.742 -9.359 1 97.75 86 SER A C 1
ATOM 667 O O . SER A 1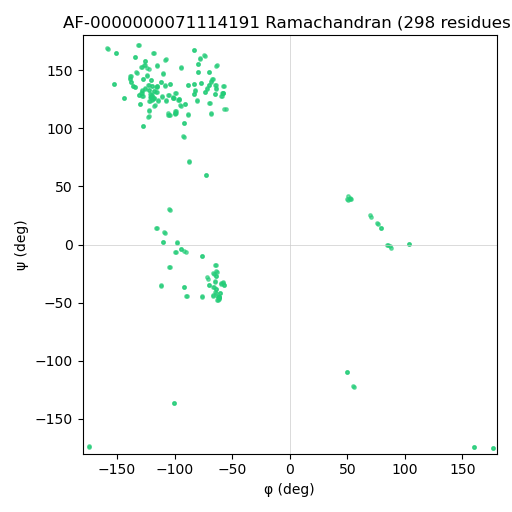 86 ? 9.75 10.188 -8.805 1 97.75 86 SER A O 1
ATOM 669 N N . TYR A 1 87 ? 7.574 10.773 -8.859 1 98.44 87 TYR A N 1
ATOM 670 C CA . TYR A 1 87 ? 7.262 10.102 -7.605 1 98.44 87 TYR A CA 1
ATOM 671 C C . TYR A 1 87 ? 6.184 9.039 -7.812 1 98.44 87 TYR A C 1
ATOM 673 O O . TYR A 1 87 ? 5.207 9.273 -8.531 1 98.44 87 TYR A O 1
ATOM 681 N N . HIS A 1 88 ? 6.316 7.895 -7.262 1 98.69 88 HIS A N 1
ATOM 682 C CA . HIS A 1 88 ? 5.34 6.816 -7.156 1 98.69 88 HIS A CA 1
ATOM 683 C C . HIS A 1 88 ? 5.176 6.359 -5.711 1 98.69 88 HIS A C 1
ATOM 685 O O . HIS A 1 88 ? 5.98 5.566 -5.215 1 98.69 88 HIS A O 1
ATOM 691 N N . ASN A 1 89 ? 4.09 6.805 -5.09 1 98.75 89 ASN A N 1
ATOM 692 C CA . ASN A 1 89 ? 3.887 6.543 -3.67 1 98.75 89 ASN A CA 1
ATOM 693 C C . ASN A 1 89 ? 2.674 5.648 -3.434 1 98.75 89 ASN A C 1
ATOM 695 O O . ASN A 1 89 ? 1.639 5.816 -4.082 1 98.75 89 ASN A O 1
ATOM 699 N N . ILE A 1 90 ? 2.805 4.699 -2.59 1 98.94 90 ILE A N 1
ATOM 700 C CA . ILE A 1 90 ? 1.672 4.07 -1.922 1 98.94 90 ILE A CA 1
ATOM 701 C C . ILE A 1 90 ? 1.44 4.734 -0.565 1 98.94 90 ILE A C 1
ATOM 703 O O . ILE A 1 90 ? 2.324 4.727 0.295 1 98.94 90 ILE A O 1
ATOM 707 N N . GLU A 1 91 ? 0.273 5.305 -0.386 1 98.88 91 GLU A N 1
ATOM 708 C CA . GLU A 1 91 ? 0.035 6.113 0.806 1 98.88 91 GLU A CA 1
ATOM 709 C C . GLU A 1 91 ? -1.106 5.543 1.642 1 98.88 91 GLU A C 1
ATOM 711 O O . GLU A 1 91 ? -2.188 5.266 1.119 1 98.88 91 GLU A O 1
ATOM 716 N N . PHE A 1 92 ? -0.877 5.344 2.889 1 98.94 92 PHE A N 1
ATOM 717 C CA . PHE A 1 92 ? -1.882 4.926 3.859 1 98.94 92 PHE A CA 1
ATOM 718 C C . PHE A 1 92 ? -2.398 6.117 4.656 1 98.94 92 PHE A C 1
ATOM 720 O O . PHE A 1 92 ? -1.665 6.699 5.457 1 98.94 92 PHE A O 1
ATOM 727 N N . HIS A 1 93 ? -3.656 6.5 4.48 1 98.94 93 HIS A N 1
ATOM 728 C CA . HIS A 1 93 ? -4.273 7.621 5.18 1 98.94 93 HIS A CA 1
ATOM 729 C C . HIS A 1 93 ? -5.098 7.141 6.371 1 98.94 93 HIS A C 1
ATOM 731 O O . HIS A 1 93 ? -6.145 6.516 6.191 1 98.94 93 HIS A O 1
ATOM 737 N N . TYR A 1 94 ? -4.684 7.453 7.531 1 98.94 94 TYR A N 1
ATOM 738 C CA . TYR A 1 94 ? -5.375 7.074 8.758 1 98.94 94 TYR A CA 1
ATOM 739 C C . TYR A 1 94 ? -6.125 8.266 9.352 1 98.94 94 TYR A C 1
ATOM 741 O O . TYR A 1 94 ? -5.621 9.391 9.344 1 98.94 94 TYR A O 1
ATOM 749 N N . LEU A 1 95 ? -7.312 8.008 9.805 1 98.81 95 LEU A N 1
ATOM 750 C CA . LEU A 1 95 ? -7.828 8.906 10.828 1 98.81 95 LEU A CA 1
ATOM 751 C C . LEU A 1 95 ? -7 8.812 12.109 1 98.81 95 LEU A C 1
ATOM 753 O O . LEU A 1 95 ? -6.699 7.707 12.578 1 98.81 95 LEU A O 1
ATOM 757 N N . VAL A 1 96 ? -6.582 9.977 12.609 1 98.56 96 VAL A N 1
ATOM 758 C CA . VAL A 1 96 ? -5.691 10 13.766 1 98.56 96 VAL A CA 1
ATOM 759 C C . VAL A 1 96 ? -6.289 10.875 14.867 1 98.56 96 VAL A C 1
ATOM 761 O O . VAL A 1 96 ? -6.758 11.984 14.602 1 98.56 96 VAL A O 1
ATOM 764 N N . ASP A 1 97 ? -6.262 10.383 16.062 1 98 97 ASP A N 1
ATOM 765 C CA . ASP A 1 97 ? -6.695 11.156 17.234 1 98 97 ASP A CA 1
ATOM 766 C C . ASP A 1 97 ? -5.5 11.703 18 1 98 97 ASP A C 1
ATOM 768 O O . ASP A 1 97 ? -4.602 10.953 18.391 1 98 97 ASP A O 1
ATOM 772 N N . LEU A 1 98 ? -5.512 12.969 18.203 1 96.69 98 LEU A N 1
ATOM 773 C CA . LEU A 1 98 ? -4.504 13.555 19.094 1 96.69 98 LEU A CA 1
ATOM 774 C C . LEU A 1 98 ? -4.848 13.297 20.547 1 96.69 98 LEU A C 1
ATOM 776 O O . LEU A 1 98 ? -6.016 13.375 20.938 1 96.69 98 LEU A O 1
ATOM 780 N N . LEU A 1 99 ? -3.867 13 21.266 1 95.62 99 LEU A N 1
ATOM 781 C CA . LEU A 1 99 ? -4.082 12.75 22.688 1 95.62 99 LEU A CA 1
ATOM 782 C C . LEU A 1 99 ? -3.719 13.977 23.516 1 95.62 99 LEU A C 1
ATOM 784 O O . LEU A 1 99 ? -3.844 13.969 24.734 1 95.62 99 LEU A O 1
ATOM 788 N N . GLU A 1 100 ? -3.16 14.953 22.812 1 92.5 100 GLU A N 1
ATOM 789 C CA . GLU A 1 100 ? -2.859 16.281 23.344 1 92.5 100 GLU A CA 1
ATOM 790 C C . GLU A 1 100 ? -3.363 17.375 22.406 1 92.5 100 GLU A C 1
ATOM 792 O O . GLU A 1 100 ? -3.795 17.078 21.281 1 92.5 100 GLU A O 1
ATOM 797 N N . ASP A 1 101 ? -3.275 18.609 22.922 1 88.25 101 ASP A N 1
ATOM 798 C CA . ASP A 1 101 ? -3.719 19.703 22.062 1 88.25 101 ASP A CA 1
ATOM 799 C C . ASP A 1 101 ? -2.793 19.875 20.859 1 88.25 101 ASP A C 1
ATOM 801 O O . ASP A 1 101 ? -1.577 19.703 20.984 1 88.25 101 ASP A O 1
ATOM 805 N N . ALA A 1 102 ? -3.439 20.172 19.812 1 81.94 102 ALA A N 1
ATOM 806 C CA . ALA A 1 102 ? -2.648 20.391 18.609 1 81.94 102 ALA A CA 1
ATOM 807 C C . ALA A 1 102 ? -1.835 21.672 18.703 1 81.94 102 ALA A C 1
ATOM 809 O O . ALA A 1 102 ? -2.338 22.703 19.172 1 81.94 102 ALA A O 1
ATOM 810 N N . PRO A 1 103 ? -0.593 21.5 18.234 1 81.88 103 PRO A N 1
ATOM 811 C CA . PRO A 1 103 ? 0.158 22.766 18.141 1 81.88 103 PRO A CA 1
ATOM 812 C C . PRO A 1 103 ? -0.233 23.594 16.922 1 81.88 103 PRO A C 1
ATOM 814 O O . PRO A 1 103 ? -0.831 23.062 15.984 1 81.88 103 PRO A O 1
ATOM 817 N N . LEU A 1 104 ? 0.066 24.797 17.016 1 77.19 104 LEU A N 1
ATOM 818 C CA . LEU A 1 104 ? -0.267 25.672 15.891 1 77.19 104 LEU A CA 1
ATOM 819 C C . LEU A 1 104 ? 0.886 25.734 14.898 1 77.19 104 LEU A C 1
ATOM 821 O O . LEU A 1 104 ? 0.803 26.453 13.891 1 77.19 104 LEU A O 1
ATOM 825 N N . THR A 1 105 ? 1.946 25.141 15.289 1 83.25 105 THR A N 1
ATOM 826 C CA . THR A 1 105 ? 3.084 25.031 14.383 1 83.25 105 THR A CA 1
ATOM 827 C C . THR A 1 105 ? 3.631 23.609 14.359 1 83.25 105 THR A C 1
ATOM 829 O O . THR A 1 105 ? 3.434 22.844 15.305 1 83.25 105 THR A O 1
ATOM 832 N N . MET A 1 106 ? 4.113 23.266 13.203 1 82.12 106 MET A N 1
ATOM 833 C CA . MET A 1 106 ? 4.781 21.969 13.086 1 82.12 106 MET A CA 1
ATOM 834 C C . MET A 1 106 ? 6.211 22.141 12.586 1 82.12 106 MET A C 1
ATOM 836 O O . MET A 1 106 ? 6.555 23.172 12.016 1 82.12 106 MET A O 1
ATOM 840 N N . GLN A 1 107 ? 7.004 21.234 12.984 1 79.25 107 GLN A N 1
ATOM 841 C CA . GLN A 1 107 ? 8.391 21.188 12.531 1 79.25 107 GLN A CA 1
ATOM 842 C C . GLN A 1 107 ? 8.594 20.094 11.492 1 79.25 107 GLN A C 1
ATOM 844 O O . GLN A 1 107 ? 8.289 18.922 11.742 1 79.25 107 GLN A O 1
ATOM 849 N N . GLU A 1 108 ? 8.844 20.438 10.273 1 72.56 108 GLU A N 1
ATOM 850 C CA . GLU A 1 108 ? 9.281 19.5 9.234 1 72.56 108 GLU A CA 1
ATOM 851 C C . GLU A 1 108 ? 10.766 19.672 8.938 1 72.56 108 GLU A C 1
ATOM 853 O O . GLU A 1 108 ? 11.172 20.641 8.312 1 72.56 108 GLU A O 1
ATOM 858 N N . ASP A 1 109 ? 11.438 18.625 9.344 1 68.44 109 ASP A N 1
ATOM 859 C CA . ASP A 1 109 ? 12.891 18.766 9.289 1 68.44 109 ASP A CA 1
ATOM 860 C C . ASP A 1 109 ? 13.344 20.062 9.938 1 68.44 109 ASP A C 1
ATOM 862 O O . ASP A 1 109 ? 13.188 20.234 11.148 1 68.44 109 ASP A O 1
ATOM 866 N N . GLU A 1 110 ? 13.789 20.953 9.148 1 69.44 110 GLU A N 1
ATOM 867 C CA . GLU A 1 110 ? 14.359 22.156 9.742 1 69.44 110 GLU A CA 1
ATOM 868 C C . GLU A 1 110 ? 13.438 23.359 9.531 1 69.44 110 GLU A C 1
ATOM 870 O O . GLU A 1 110 ? 13.766 24.484 9.93 1 69.44 110 GLU A O 1
ATOM 875 N N . LYS A 1 111 ? 12.258 23.094 9.07 1 78.19 111 LYS A N 1
ATOM 876 C CA . LYS A 1 111 ? 11.383 24.219 8.742 1 78.19 111 LYS A CA 1
ATOM 877 C C . LYS A 1 111 ? 10.133 24.203 9.609 1 78.19 111 LYS A C 1
ATOM 879 O O . LYS A 1 111 ? 9.477 23.172 9.758 1 78.19 111 LYS A O 1
ATOM 884 N N . ARG A 1 112 ? 9.953 25.281 10.203 1 85.62 112 ARG A N 1
ATOM 885 C CA . ARG A 1 112 ? 8.703 25.484 10.93 1 85.62 112 ARG A CA 1
ATOM 886 C C . ARG A 1 112 ? 7.59 25.953 9.992 1 85.62 112 ARG A C 1
ATOM 888 O O . ARG A 1 112 ? 7.816 26.797 9.125 1 85.62 112 ARG A O 1
ATOM 895 N N . GLN A 1 113 ? 6.484 25.281 10.07 1 90.75 113 GLN A N 1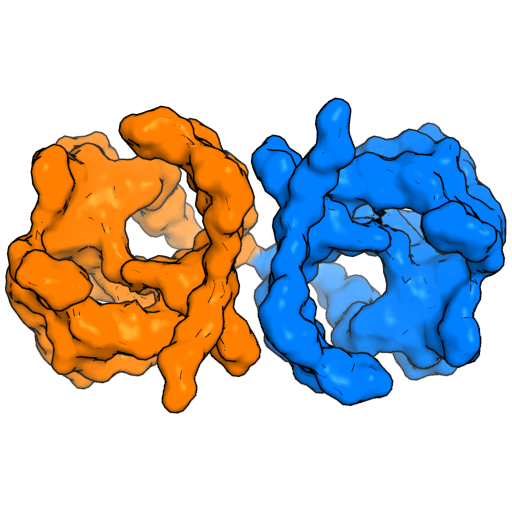
ATOM 896 C CA . GLN A 1 113 ? 5.332 25.625 9.242 1 90.75 113 GLN A CA 1
ATOM 897 C C . GLN A 1 113 ? 4.078 25.812 10.094 1 90.75 113 GLN A C 1
ATOM 899 O O . GLN A 1 113 ? 3.898 25.125 11.102 1 90.75 113 GLN A O 1
ATOM 904 N N . PRO A 1 114 ? 3.307 26.75 9.711 1 92.81 114 PRO A N 1
ATOM 905 C CA . PRO A 1 114 ? 2.051 26.922 10.445 1 92.81 114 PRO A CA 1
ATOM 906 C C . PRO A 1 114 ? 1.064 25.781 10.188 1 92.81 114 PRO A C 1
ATOM 908 O O . PRO A 1 114 ? 1.058 25.203 9.102 1 92.81 114 PRO A O 1
ATOM 911 N N . CYS A 1 115 ? 0.279 25.484 11.172 1 94.38 115 CYS A N 1
ATOM 912 C CA . CYS A 1 115 ? -0.833 24.547 11.055 1 94.38 115 CYS A CA 1
ATOM 913 C C . CYS A 1 115 ? -2.17 25.266 11.133 1 94.38 115 CYS A C 1
ATOM 915 O O . CYS A 1 115 ? -2.287 26.281 11.828 1 94.38 115 CYS A O 1
ATOM 917 N N . GLU A 1 116 ? -3.1 24.781 10.445 1 94.75 116 GLU A N 1
ATOM 918 C CA . GLU A 1 116 ? -4.434 25.359 10.406 1 94.75 116 GLU A CA 1
ATOM 919 C C . GLU A 1 116 ? -5.516 24.297 10.445 1 94.75 116 GLU A C 1
ATOM 921 O O . GLU A 1 116 ? -5.348 23.219 9.859 1 94.75 116 GLU A O 1
ATOM 926 N N . TRP A 1 117 ? -6.566 24.656 11.164 1 96.81 117 TRP A N 1
ATOM 927 C CA . TRP A 1 117 ? -7.777 23.844 11.109 1 96.81 117 TRP A CA 1
ATOM 928 C C . TRP A 1 117 ? -8.711 24.344 10.008 1 96.81 117 TRP A C 1
ATOM 930 O O . TRP A 1 117 ? -9.133 25.5 10.023 1 96.81 117 TRP A O 1
ATOM 940 N N . ILE A 1 118 ? -9.016 23.469 9.07 1 97.81 118 ILE A N 1
ATOM 941 C CA . ILE A 1 118 ? -9.898 23.844 7.969 1 97.81 118 ILE A CA 1
ATOM 942 C C . ILE A 1 118 ? -11.18 23.016 8.031 1 97.81 118 ILE A C 1
ATOM 944 O O . ILE A 1 118 ? -11.133 21.797 8.172 1 97.81 118 ILE A O 1
ATOM 948 N N . ASP A 1 119 ? -12.344 23.703 7.934 1 98.5 119 ASP A N 1
ATOM 949 C CA . ASP A 1 119 ? -13.625 23.016 7.895 1 98.5 119 ASP A CA 1
ATOM 950 C C . ASP A 1 119 ? -13.68 22.016 6.734 1 98.5 119 ASP A C 1
ATOM 952 O O . ASP A 1 119 ? -13.281 22.344 5.613 1 98.5 119 ASP A O 1
ATOM 956 N N . LEU A 1 120 ? -14.195 20.875 7.027 1 98.44 120 LEU A N 1
ATOM 957 C CA . LEU A 1 120 ? -14.289 19.859 5.984 1 98.44 120 LEU A CA 1
ATOM 958 C C . LEU A 1 120 ? -15.102 20.359 4.801 1 98.44 120 LEU A C 1
ATOM 960 O O . LEU A 1 120 ? -14.812 20.016 3.65 1 98.44 120 LEU A O 1
ATOM 964 N N . ASP A 1 121 ? -16.062 21.188 5.043 1 97.75 121 ASP A N 1
ATOM 965 C CA . ASP A 1 121 ? -16.938 21.703 4 1 97.75 121 ASP A CA 1
ATOM 966 C C . ASP A 1 121 ? -16.25 22.766 3.166 1 97.75 121 ASP A C 1
ATOM 968 O O . ASP A 1 121 ? -16.75 23.188 2.127 1 97.75 121 ASP A O 1
ATOM 972 N N . LYS A 1 122 ? -15.102 23.203 3.592 1 98.12 122 LYS A N 1
ATOM 973 C CA . LYS A 1 122 ? -14.391 24.281 2.904 1 98.12 122 LYS A CA 1
ATOM 974 C C . LYS A 1 122 ? -13.141 23.75 2.215 1 98.12 122 LYS A C 1
ATOM 976 O O . LYS A 1 122 ? -12.383 24.516 1.621 1 98.12 122 LYS A O 1
ATOM 981 N N . LEU A 1 123 ? -12.906 22.484 2.283 1 98.25 123 LEU A N 1
ATOM 982 C CA . LEU A 1 123 ? -11.695 21.906 1.69 1 98.25 123 LEU A CA 1
ATOM 983 C C . LEU A 1 123 ? -11.641 22.188 0.192 1 98.25 123 LEU A C 1
ATOM 985 O O . LEU A 1 123 ? -10.562 22.359 -0.374 1 98.25 123 LEU A O 1
ATOM 989 N N . GLN A 1 124 ? -12.805 22.234 -0.463 1 97 124 GLN A N 1
ATOM 990 C CA . GLN A 1 124 ? -12.867 22.453 -1.903 1 97 124 GLN A CA 1
ATOM 991 C C . GLN A 1 124 ? -12.352 23.844 -2.268 1 97 124 GLN A C 1
ATOM 993 O O . GLN A 1 124 ? -11.984 24.094 -3.418 1 97 124 GLN A O 1
ATOM 998 N N . ASN A 1 125 ? -12.273 24.734 -1.332 1 97.06 125 ASN A N 1
ATOM 999 C CA . ASN A 1 125 ? -11.93 26.125 -1.584 1 97.06 125 ASN A CA 1
ATOM 1000 C C . ASN A 1 125 ? -10.438 26.391 -1.407 1 97.06 125 ASN A C 1
ATOM 1002 O O . ASN A 1 125 ? -9.969 27.516 -1.596 1 97.06 125 ASN A O 1
ATOM 1006 N N . ILE A 1 126 ? -9.688 25.391 -0.993 1 97.19 126 ILE A N 1
ATOM 1007 C CA . ILE A 1 126 ? -8.266 25.594 -0.75 1 97.19 126 ILE A CA 1
ATOM 1008 C C . ILE A 1 126 ? -7.449 24.703 -1.685 1 97.19 126 ILE A C 1
ATOM 1010 O O . ILE A 1 126 ? -7.996 23.781 -2.314 1 97.19 126 ILE A O 1
ATOM 1014 N N . GLN A 1 127 ? -6.16 24.969 -1.819 1 97.62 127 GLN A N 1
ATOM 1015 C CA . GLN A 1 127 ? -5.258 24.125 -2.605 1 97.62 127 GLN A CA 1
ATOM 1016 C C . GLN A 1 127 ? -4.688 23 -1.763 1 97.62 127 GLN A C 1
ATOM 1018 O O . GLN A 1 127 ? -3.492 22.969 -1.464 1 97.62 127 GLN A O 1
ATOM 1023 N N . LEU A 1 128 ? -5.551 22.062 -1.466 1 98 128 LEU A N 1
ATOM 1024 C CA . LEU A 1 128 ? -5.195 20.922 -0.627 1 98 128 LEU A CA 1
ATOM 1025 C C . LEU A 1 128 ? -4.496 19.844 -1.445 1 98 128 LEU A C 1
ATOM 1027 O O . LEU A 1 128 ? -4.938 19.5 -2.547 1 98 128 LEU A O 1
ATOM 1031 N N . VAL A 1 129 ? -3.387 19.344 -0.934 1 96.88 129 VAL A N 1
ATOM 1032 C CA . VAL A 1 129 ? -2.645 18.219 -1.517 1 96.88 129 VAL A CA 1
ATOM 1033 C C . VAL A 1 129 ? -2.6 17.062 -0.529 1 96.88 129 VAL A C 1
ATOM 1035 O O . VAL A 1 129 ? -2.184 17.234 0.62 1 96.88 129 VAL A O 1
ATOM 1038 N N . PRO A 1 130 ? -3.07 15.859 -1.019 1 97.31 130 PRO A N 1
ATOM 1039 C CA . PRO A 1 130 ? -3.549 15.539 -2.365 1 97.31 130 PRO A CA 1
ATOM 1040 C C . PRO A 1 130 ? -4.984 16 -2.604 1 97.31 130 PRO A C 1
ATOM 1042 O O . PRO A 1 130 ? -5.793 16.031 -1.672 1 97.31 130 PRO A O 1
ATOM 1045 N N . VAL A 1 131 ? -5.301 16.203 -3.801 1 97.44 131 VAL A N 1
ATOM 1046 C CA . VAL A 1 131 ? -6.512 16.906 -4.188 1 97.44 131 VAL A CA 1
ATOM 1047 C C . VAL A 1 131 ? -7.738 16.047 -3.896 1 97.44 131 VAL A C 1
ATOM 1049 O O . VAL A 1 131 ? -8.812 16.562 -3.596 1 97.44 131 VAL A O 1
ATOM 1052 N N . PHE A 1 132 ? -7.66 14.734 -3.93 1 98.12 132 PHE A N 1
ATOM 1053 C CA . PHE A 1 132 ? -8.82 13.867 -3.789 1 98.12 132 PHE A CA 1
ATOM 1054 C C . PHE A 1 132 ? -9.461 14.031 -2.414 1 98.12 132 PHE A C 1
ATOM 1056 O O . PHE A 1 132 ? -10.656 13.789 -2.244 1 98.12 132 PHE A O 1
ATOM 1063 N N . LEU A 1 133 ? -8.703 14.5 -1.4 1 98.56 133 LEU A N 1
ATOM 1064 C CA . LEU A 1 133 ? -9.195 14.633 -0.032 1 98.56 133 LEU A CA 1
ATOM 1065 C C . LEU A 1 133 ? -10.297 15.68 0.051 1 98.56 133 LEU A C 1
ATOM 1067 O O . LEU A 1 133 ? -11.133 15.641 0.957 1 98.56 133 LEU A O 1
ATOM 1071 N N . LYS A 1 134 ? -10.266 16.625 -0.906 1 98.44 134 LYS A N 1
ATOM 1072 C CA . LYS A 1 134 ? -11.242 17.703 -0.886 1 98.44 134 LYS A CA 1
ATOM 1073 C C . LYS A 1 134 ? -12.664 17.172 -0.905 1 98.44 134 LYS A C 1
ATOM 1075 O O . LYS A 1 134 ? -13.562 17.734 -0.27 1 98.44 134 LYS A O 1
ATOM 1080 N N . THR A 1 135 ? -12.836 16.062 -1.621 1 97.88 135 THR A N 1
ATOM 1081 C CA . THR A 1 135 ? -14.18 15.516 -1.757 1 97.88 135 THR A CA 1
ATOM 1082 C C . THR A 1 135 ? -14.297 14.18 -1.021 1 97.88 135 THR A C 1
ATOM 1084 O O . THR A 1 135 ? -15.305 13.914 -0.359 1 97.88 135 THR A O 1
ATOM 1087 N N . ALA A 1 136 ? -13.227 13.398 -1.026 1 98.31 136 ALA A N 1
ATOM 1088 C CA . ALA A 1 136 ? -13.273 12.039 -0.49 1 98.31 136 ALA A CA 1
ATOM 1089 C C . ALA A 1 136 ? -13.406 12.055 1.03 1 98.31 136 ALA A C 1
ATOM 1091 O O . ALA A 1 136 ? -14.07 11.195 1.612 1 98.31 136 ALA A O 1
ATOM 1092 N N . LEU A 1 137 ? -12.766 13.047 1.665 1 98.62 137 LEU A N 1
ATOM 1093 C CA . LEU A 1 137 ? -12.758 13.047 3.125 1 98.62 137 LEU A CA 1
ATOM 1094 C C . LEU A 1 137 ? -14.102 13.508 3.678 1 98.62 137 LEU A C 1
ATOM 1096 O O . LEU A 1 137 ? -14.703 12.828 4.512 1 98.62 137 LEU A O 1
ATOM 1100 N N . PRO A 1 138 ? -14.688 14.602 3.119 1 98.31 138 PRO A N 1
ATOM 1101 C CA . PRO A 1 138 ? -16.016 15.016 3.607 1 98.31 138 PRO A CA 1
ATOM 1102 C C . PRO A 1 138 ? -17.094 13.977 3.326 1 98.31 138 PRO A C 1
ATOM 1104 O O . PRO A 1 138 ? -18.047 13.852 4.098 1 98.31 138 PRO A O 1
ATOM 1107 N N . ASP A 1 139 ? -16.922 13.18 2.287 1 97.25 139 ASP A N 1
ATOM 1108 C CA . ASP A 1 139 ? -17.938 12.227 1.862 1 97.25 139 ASP A CA 1
ATOM 1109 C C . ASP A 1 139 ? -17.641 10.828 2.4 1 97.25 139 ASP A C 1
ATOM 1111 O O . ASP A 1 139 ? -18.344 9.867 2.076 1 97.25 139 ASP A O 1
ATOM 1115 N N . TRP A 1 140 ? -16.594 10.711 3.152 1 97.56 140 TRP A N 1
ATOM 1116 C CA . TRP A 1 140 ? -16.172 9.391 3.607 1 97.56 140 TRP A CA 1
ATOM 1117 C C . TRP A 1 140 ? -17.234 8.766 4.516 1 97.56 140 TRP A C 1
ATOM 1119 O O . TRP A 1 140 ? -17.719 9.406 5.445 1 97.56 140 TRP A O 1
ATOM 1129 N N . GLU A 1 141 ? -17.531 7.461 4.27 1 96.12 141 GLU A N 1
ATOM 11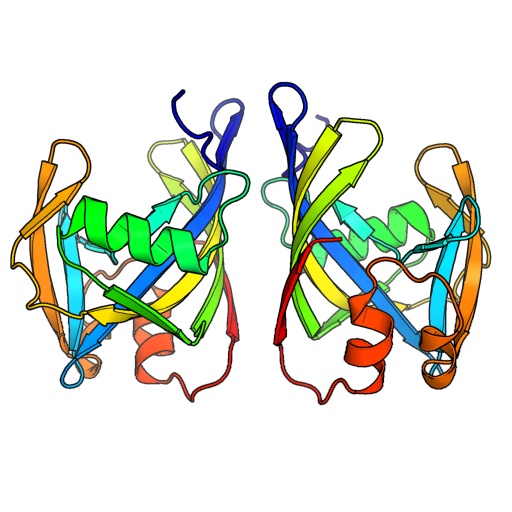30 C CA . GLU A 1 141 ? -18.656 6.82 4.945 1 96.12 141 GLU A CA 1
ATOM 1131 C C . GLU A 1 141 ? -18.188 5.691 5.855 1 96.12 141 GLU A C 1
ATOM 1133 O O . GLU A 1 141 ? -18.969 4.801 6.203 1 96.12 141 GLU A O 1
ATOM 1138 N N . GLY A 1 142 ? -16.969 5.605 6.145 1 97.25 142 GLY A N 1
ATOM 1139 C CA . GLY A 1 142 ? -16.531 4.691 7.184 1 97.25 142 GLY A CA 1
ATOM 1140 C C . GLY A 1 142 ? -15.883 3.436 6.633 1 97.25 142 GLY A C 1
ATOM 1141 O O . GLY A 1 142 ? -15.453 2.566 7.391 1 97.25 142 GLY A O 1
ATOM 1142 N N . GLN A 1 143 ? -15.797 3.332 5.281 1 97.44 143 GLN A N 1
ATOM 1143 C CA . GLN A 1 143 ? -15.211 2.139 4.676 1 97.44 143 GLN A CA 1
ATOM 1144 C C . GLN A 1 143 ? -13.883 2.463 3.998 1 97.44 143 GLN A C 1
ATOM 1146 O O . GLN A 1 143 ? -13.742 3.512 3.365 1 97.44 143 GLN A O 1
ATOM 1151 N N . LEU A 1 144 ? -12.953 1.564 4.168 1 98.62 144 LEU A N 1
ATOM 1152 C CA . LEU A 1 144 ? -11.664 1.715 3.508 1 98.62 144 LEU A CA 1
ATOM 1153 C C . LEU A 1 144 ? -11.828 1.817 1.996 1 98.62 144 LEU A C 1
ATOM 1155 O O . LEU A 1 144 ? -12.539 1.008 1.39 1 98.62 144 LEU A O 1
ATOM 1159 N N . ARG A 1 145 ? -11.203 2.828 1.38 1 98.62 145 ARG A N 1
ATOM 1160 C CA . ARG A 1 145 ? -11.281 3.029 -0.064 1 98.62 145 ARG A CA 1
ATOM 1161 C C . ARG A 1 145 ? -9.898 2.99 -0.698 1 98.62 145 ARG A C 1
ATOM 1163 O O . ARG A 1 145 ? -8.93 3.475 -0.111 1 98.62 145 ARG A O 1
ATOM 1170 N N . HIS A 1 146 ? -9.836 2.428 -1.796 1 98.81 146 HIS A N 1
ATOM 1171 C CA . HIS A 1 146 ? -8.648 2.459 -2.639 1 98.81 146 HIS A CA 1
ATOM 1172 C C . HIS A 1 146 ? -8.75 3.555 -3.695 1 98.81 146 HIS A C 1
ATOM 1174 O O . HIS A 1 146 ? -9.703 3.592 -4.469 1 98.81 146 HIS A O 1
ATOM 1180 N N . ILE A 1 147 ? -7.781 4.457 -3.742 1 98.44 147 ILE A N 1
ATOM 1181 C CA . ILE A 1 147 ? -7.82 5.621 -4.617 1 98.44 147 ILE A CA 1
ATOM 1182 C C . ILE A 1 147 ? -6.621 5.602 -5.559 1 98.44 147 ILE A C 1
ATOM 1184 O O . ILE A 1 147 ? -5.492 5.344 -5.133 1 98.44 147 ILE A O 1
ATOM 1188 N N . HIS A 1 148 ? -6.836 5.754 -6.852 1 97.94 148 HIS A N 1
ATOM 1189 C CA . HIS A 1 148 ? -5.781 6.043 -7.812 1 97.94 148 HIS A CA 1
ATOM 1190 C C . HIS A 1 148 ? -5.688 7.539 -8.094 1 97.94 148 HIS A C 1
ATOM 1192 O O . HIS A 1 148 ? -6.684 8.164 -8.469 1 97.94 148 HIS A O 1
ATOM 1198 N N . LEU A 1 149 ? -4.516 8.031 -7.906 1 97.25 149 LEU A N 1
ATOM 1199 C CA . LEU A 1 149 ? -4.328 9.469 -8.047 1 97.25 149 LEU A CA 1
ATOM 1200 C C . LEU A 1 149 ? -3.129 9.781 -8.93 1 97.25 149 LEU A C 1
ATOM 1202 O O . LEU A 1 149 ? -2.061 9.188 -8.773 1 97.25 149 LEU A O 1
ATOM 1206 N N . GLU A 1 150 ? -3.318 10.617 -9.93 1 92.81 150 GLU A N 1
ATOM 1207 C CA . GLU A 1 150 ? -2.248 11.227 -10.711 1 92.81 150 GLU A CA 1
ATOM 1208 C C . GLU A 1 150 ? -2.318 12.75 -10.656 1 92.81 150 GLU A C 1
ATOM 1210 O O . GLU A 1 150 ? -3.307 13.344 -11.086 1 92.81 150 GLU A O 1
ATOM 1215 N N . GLU A 1 151 ? -1.441 13.344 -10.039 1 85.69 151 GLU A N 1
ATOM 1216 C CA . GLU A 1 151 ? -1.501 14.789 -9.844 1 85.69 151 GLU A CA 1
ATOM 1217 C C . GLU A 1 151 ? -0.273 15.477 -10.43 1 85.69 151 GLU A C 1
ATOM 1219 O O . GLU A 1 151 ? 0.794 14.867 -10.539 1 85.69 151 GLU A O 1
ATOM 1224 N N . MET B 1 1 ? 14.523 -0.852 -21.953 1 45.41 1 MET B N 1
ATOM 1225 C CA . MET B 1 1 ? 15.094 -0.574 -20.641 1 45.41 1 MET B CA 1
ATOM 1226 C C . MET B 1 1 ? 14.344 -1.334 -19.547 1 45.41 1 MET B C 1
ATOM 1228 O O . MET B 1 1 ? 13.109 -1.41 -19.578 1 45.41 1 MET B O 1
ATOM 1232 N N . THR B 1 2 ? 14.992 -2.199 -18.875 1 62.62 2 THR B N 1
ATOM 1233 C CA . THR B 1 2 ? 14.328 -3.105 -17.953 1 62.62 2 THR B CA 1
ATOM 1234 C C . THR B 1 2 ? 13.539 -2.322 -16.906 1 62.62 2 THR B C 1
ATOM 1236 O O . THR B 1 2 ? 14.047 -1.369 -16.312 1 62.62 2 THR B O 1
ATOM 1239 N N . GLN B 1 3 ? 12.203 -2.471 -16.875 1 87.94 3 GLN B N 1
ATOM 1240 C CA . GLN B 1 3 ? 11.328 -1.712 -15.984 1 87.94 3 GLN B CA 1
ATOM 1241 C C . GLN B 1 3 ? 11.703 -1.927 -14.523 1 87.94 3 GLN B C 1
ATOM 1243 O O . GLN B 1 3 ? 12.039 -3.041 -14.125 1 87.94 3 GLN B O 1
ATOM 1248 N N . GLN B 1 4 ? 11.844 -0.899 -13.812 1 95.44 4 GLN B N 1
ATOM 1249 C CA . GLN B 1 4 ? 12.266 -0.911 -12.414 1 95.44 4 GLN B CA 1
ATOM 1250 C C . GLN B 1 4 ? 11.172 -1.482 -11.523 1 95.44 4 GLN B C 1
ATOM 1252 O O . GLN B 1 4 ? 10.031 -1.007 -11.539 1 95.44 4 GLN B O 1
ATOM 1257 N N . ASP B 1 5 ? 11.531 -2.559 -10.797 1 98.12 5 ASP B N 1
ATOM 1258 C CA . ASP B 1 5 ? 10.609 -3.094 -9.797 1 98.12 5 ASP B CA 1
ATOM 1259 C C . ASP B 1 5 ? 10.445 -2.125 -8.625 1 98.12 5 ASP B C 1
ATOM 1261 O O . ASP B 1 5 ? 11.414 -1.505 -8.188 1 98.12 5 ASP B O 1
ATOM 1265 N N . PHE B 1 6 ? 9.219 -2.006 -8.141 1 98.69 6 PHE B N 1
ATOM 1266 C CA . PHE B 1 6 ? 8.984 -1.328 -6.867 1 98.69 6 PHE B CA 1
ATOM 1267 C C . PHE B 1 6 ? 9.453 -2.186 -5.699 1 98.69 6 PHE B C 1
ATOM 1269 O O . PHE B 1 6 ? 8.633 -2.646 -4.895 1 98.69 6 PHE B O 1
ATOM 1276 N N . ARG B 1 7 ? 10.641 -2.467 -5.715 1 98.31 7 ARG B N 1
ATOM 1277 C CA . ARG B 1 7 ? 11.336 -3.324 -4.758 1 98.31 7 ARG B CA 1
ATOM 1278 C C . ARG B 1 7 ? 12.812 -2.939 -4.645 1 98.31 7 ARG B C 1
ATOM 1280 O O . ARG B 1 7 ? 13.453 -2.623 -5.648 1 98.31 7 ARG B O 1
ATOM 1287 N N . THR B 1 8 ? 13.297 -2.939 -3.451 1 97.75 8 THR B N 1
ATOM 1288 C CA . THR B 1 8 ? 14.688 -2.582 -3.182 1 97.75 8 THR B CA 1
ATOM 1289 C C . THR B 1 8 ? 15.297 -3.52 -2.145 1 97.75 8 THR B C 1
ATOM 1291 O O . THR B 1 8 ? 14.609 -3.959 -1.218 1 97.75 8 THR B O 1
ATOM 1294 N N . LYS B 1 9 ? 16.516 -3.791 -2.309 1 97.06 9 LYS B N 1
ATOM 1295 C CA . LYS B 1 9 ? 17.266 -4.551 -1.314 1 97.06 9 LYS B CA 1
ATOM 1296 C C . LYS B 1 9 ? 18.359 -3.695 -0.678 1 97.06 9 LYS B C 1
ATOM 1298 O O . LYS B 1 9 ? 19.141 -3.057 -1.382 1 97.06 9 LYS B O 1
ATOM 1303 N N . VAL B 1 10 ? 18.391 -3.561 0.539 1 96.69 10 VAL B N 1
ATOM 1304 C CA . VAL B 1 10 ? 19.438 -2.928 1.33 1 96.69 10 VAL B CA 1
ATOM 1305 C C . VAL B 1 10 ? 19.984 -3.922 2.352 1 96.69 10 VAL B C 1
ATOM 1307 O O . VAL B 1 10 ? 19.266 -4.379 3.236 1 96.69 10 VAL B O 1
ATOM 1310 N N . ASP B 1 11 ? 21.25 -4.25 2.16 1 95.69 11 ASP B N 1
ATOM 1311 C CA . ASP B 1 11 ? 21.844 -5.301 2.98 1 95.69 11 ASP B CA 1
ATOM 1312 C C . ASP B 1 11 ? 21.031 -6.59 2.891 1 95.69 11 ASP B C 1
ATOM 1314 O O . ASP B 1 11 ? 20.781 -7.102 1.796 1 95.69 11 ASP B O 1
ATOM 1318 N N . ASN B 1 12 ? 20.531 -7.133 4.004 1 97.19 12 ASN B N 1
ATOM 1319 C CA . ASN B 1 12 ? 19.781 -8.383 3.992 1 97.19 12 ASN B CA 1
ATOM 1320 C C . ASN B 1 12 ? 18.281 -8.133 4.164 1 97.19 12 ASN B C 1
ATOM 1322 O O . ASN B 1 12 ? 17.578 -8.938 4.773 1 97.19 12 ASN B O 1
ATOM 1326 N N . THR B 1 13 ? 17.812 -6.969 3.676 1 97.94 13 THR B N 1
ATOM 1327 C CA . THR B 1 13 ? 16.406 -6.625 3.779 1 97.94 13 THR B CA 1
ATOM 1328 C C . THR B 1 13 ? 15.844 -6.23 2.416 1 97.94 13 THR B C 1
ATOM 1330 O O . THR B 1 13 ? 16.422 -5.406 1.711 1 97.94 13 THR B O 1
ATOM 1333 N N . VAL B 1 14 ? 14.773 -6.852 2.057 1 98.5 14 VAL B N 1
ATOM 1334 C CA . VAL B 1 14 ? 14.047 -6.531 0.833 1 98.5 14 VAL B CA 1
ATOM 1335 C C . VAL B 1 14 ? 12.695 -5.902 1.18 1 98.5 14 VAL B C 1
ATOM 1337 O O . VAL B 1 14 ? 11.969 -6.418 2.027 1 98.5 14 VAL B O 1
ATOM 1340 N N . PHE B 1 15 ? 12.414 -4.781 0.627 1 98.81 15 PHE B N 1
ATOM 1341 C CA . PHE B 1 15 ? 11.125 -4.148 0.86 1 98.81 15 PHE B CA 1
ATOM 1342 C C . PHE B 1 15 ? 10.539 -3.613 -0.443 1 98.81 15 PHE B C 1
ATOM 1344 O O . PHE B 1 15 ? 11.281 -3.15 -1.314 1 98.81 15 PHE B O 1
ATOM 1351 N N . GLY B 1 16 ? 9.242 -3.828 -0.679 1 98.81 16 GLY B N 1
ATOM 1352 C CA . GLY B 1 16 ? 8.617 -3.432 -1.932 1 98.81 16 GLY B CA 1
ATOM 1353 C C . GLY B 1 16 ? 7.113 -3.639 -1.941 1 98.81 16 GLY B C 1
ATOM 1354 O O . GLY B 1 16 ? 6.512 -3.896 -0.898 1 98.81 16 GLY B O 1
ATOM 1355 N N . VAL B 1 17 ? 6.508 -3.42 -3.043 1 98.94 17 VAL B N 1
ATOM 1356 C CA . VAL B 1 17 ? 5.07 -3.539 -3.26 1 98.94 17 VAL B CA 1
ATOM 1357 C C . VAL B 1 17 ? 4.789 -4.656 -4.262 1 98.94 17 VAL B C 1
ATOM 1359 O O . VAL B 1 17 ? 5.48 -4.773 -5.277 1 98.94 17 VAL B O 1
ATOM 1362 N N . ARG B 1 18 ? 3.816 -5.445 -3.939 1 98.88 18 ARG B N 1
ATOM 1363 C CA . ARG B 1 18 ? 3.459 -6.586 -4.773 1 98.88 18 ARG B CA 1
ATOM 1364 C C . ARG B 1 18 ? 1.978 -6.555 -5.137 1 98.88 18 ARG B C 1
ATOM 1366 O O . ARG B 1 18 ? 1.172 -5.953 -4.426 1 98.88 18 ARG B O 1
ATOM 1373 N N . ALA B 1 19 ? 1.673 -7.168 -6.219 1 98.88 19 ALA B N 1
ATOM 1374 C CA . ALA B 1 19 ? 0.3 -7.457 -6.621 1 98.88 19 ALA B CA 1
ATOM 1375 C C . ALA B 1 19 ? 0.062 -8.961 -6.723 1 98.88 19 ALA B C 1
ATOM 1377 O O . ALA B 1 19 ? 0.87 -9.688 -7.305 1 98.88 19 ALA B O 1
ATOM 1378 N N . THR B 1 20 ? -0.978 -9.398 -6.156 1 98.75 20 THR B N 1
ATOM 1379 C CA . THR B 1 20 ? -1.308 -10.812 -6.074 1 98.75 20 THR B CA 1
ATOM 1380 C C . THR B 1 20 ? -2.674 -11.086 -6.699 1 98.75 20 THR B C 1
ATOM 1382 O O . THR B 1 20 ? -3.621 -10.328 -6.488 1 98.75 20 THR B O 1
ATOM 1385 N N . ALA B 1 21 ? -2.762 -12.117 -7.434 1 98.62 21 ALA B N 1
ATOM 1386 C CA . ALA B 1 21 ? -3.998 -12.516 -8.102 1 98.62 21 ALA B CA 1
ATOM 1387 C C . ALA B 1 21 ? -4.711 -13.617 -7.328 1 98.62 21 ALA B C 1
ATOM 1389 O O . ALA B 1 21 ? -4.184 -14.727 -7.18 1 98.62 21 ALA B O 1
ATOM 1390 N N . LEU B 1 22 ? -5.855 -13.289 -6.848 1 98.81 22 LEU B N 1
ATOM 1391 C CA . LEU B 1 22 ? -6.777 -14.297 -6.324 1 98.81 22 LEU B CA 1
ATOM 1392 C C . LEU B 1 22 ? -7.742 -14.766 -7.41 1 98.81 22 LEU B C 1
ATOM 1394 O O . LEU B 1 22 ? -8.773 -14.125 -7.645 1 98.81 22 LEU B O 1
ATOM 1398 N N . ILE B 1 23 ? -7.391 -15.812 -8.078 1 98.31 23 ILE B N 1
ATOM 1399 C CA . ILE B 1 23 ? -8.18 -16.359 -9.172 1 98.31 23 ILE B CA 1
ATOM 1400 C C . ILE B 1 23 ? -9.133 -17.422 -8.633 1 98.31 23 ILE B C 1
ATOM 1402 O O . ILE B 1 23 ? -8.719 -18.547 -8.344 1 98.31 23 ILE B O 1
ATOM 1406 N N . VAL B 1 24 ? -10.406 -17.078 -8.531 1 98.12 24 VAL B N 1
ATOM 1407 C CA . VAL B 1 24 ? -11.422 -17.938 -7.949 1 98.12 24 VAL B CA 1
ATOM 1408 C C . VAL B 1 24 ? -12.477 -18.281 -9 1 98.12 24 VAL B C 1
ATOM 1410 O O . VAL B 1 24 ? -13.086 -17.391 -9.594 1 98.12 24 VAL B O 1
ATOM 1413 N N . GLN B 1 25 ? -12.641 -19.531 -9.297 1 96.12 25 GLN B N 1
ATOM 1414 C CA . GLN B 1 25 ? -13.648 -20.062 -10.203 1 96.12 25 GLN B CA 1
ATOM 1415 C C . GLN B 1 25 ? -14.344 -21.281 -9.602 1 96.12 25 GLN B C 1
ATOM 1417 O O . GLN B 1 25 ? -13.688 -22.188 -9.07 1 96.12 25 GLN B O 1
ATOM 1422 N N . ASN B 1 26 ? -15.633 -21.328 -9.711 1 96.06 26 ASN B N 1
ATOM 1423 C CA . ASN B 1 26 ? -16.406 -22.453 -9.203 1 96.06 26 ASN B CA 1
A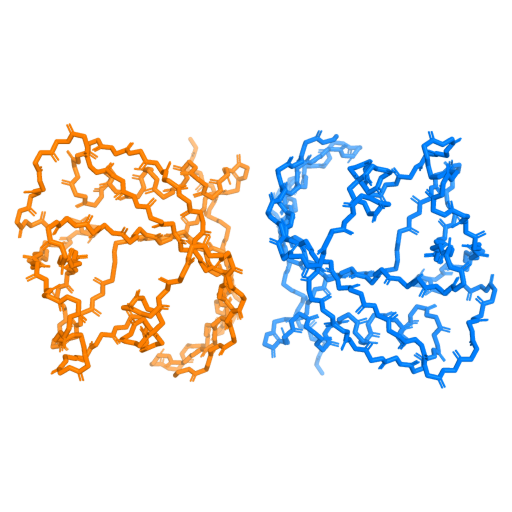TOM 1424 C C . ASN B 1 26 ? -16.031 -22.797 -7.762 1 96.06 26 ASN B C 1
ATOM 1426 O O . ASN B 1 26 ? -15.781 -23.953 -7.43 1 96.06 26 ASN B O 1
ATOM 1430 N N . HIS B 1 27 ? -15.797 -21.812 -6.973 1 97.38 27 HIS B N 1
ATOM 1431 C CA . HIS B 1 27 ? -15.531 -21.891 -5.539 1 97.38 27 HIS B CA 1
ATOM 1432 C C . HIS B 1 27 ? -14.164 -22.5 -5.27 1 97.38 27 HIS B C 1
ATOM 1434 O O . HIS B 1 27 ? -13.938 -23.078 -4.203 1 97.38 27 HIS B O 1
ATOM 1440 N N . LYS B 1 28 ? -13.281 -22.406 -6.219 1 98 28 LYS B N 1
ATOM 1441 C CA . LYS B 1 28 ? -11.914 -22.906 -6.062 1 98 28 LYS B CA 1
ATOM 1442 C C . LYS B 1 28 ? -10.898 -21.797 -6.332 1 98 28 LYS B C 1
ATOM 1444 O O . LYS B 1 28 ? -11.109 -20.953 -7.219 1 98 28 LYS B O 1
ATOM 1449 N N . LEU B 1 29 ? -9.836 -21.828 -5.617 1 98.38 29 LEU B N 1
ATOM 1450 C CA . LEU B 1 29 ? -8.719 -20.906 -5.797 1 98.38 29 LEU B CA 1
ATOM 1451 C C . LEU B 1 29 ? -7.609 -21.562 -6.613 1 98.38 29 LEU B C 1
ATOM 1453 O O . LEU B 1 29 ? -7.211 -22.703 -6.336 1 98.38 29 LEU B O 1
ATOM 1457 N N . LEU B 1 30 ? -7.113 -20.875 -7.656 1 97.75 30 LEU B N 1
ATOM 1458 C CA . LEU B 1 30 ? -5.957 -21.359 -8.406 1 97.75 30 LEU B CA 1
ATOM 1459 C C . LEU B 1 30 ? -4.66 -21.016 -7.676 1 97.75 30 LEU B C 1
ATOM 1461 O O . LEU B 1 30 ? -4.41 -19.859 -7.348 1 97.75 30 LEU B O 1
ATOM 1465 N N . VAL B 1 31 ? -3.842 -22.016 -7.383 1 97.31 31 VAL B N 1
ATOM 1466 C CA . VAL B 1 31 ? -2.562 -21.844 -6.707 1 97.31 31 VAL B CA 1
ATOM 1467 C C . VAL B 1 31 ? -1.486 -22.656 -7.418 1 97.31 31 VAL B C 1
ATOM 1469 O O . VAL B 1 31 ? -1.796 -23.5 -8.266 1 97.31 31 VAL B O 1
ATOM 1472 N N . THR B 1 32 ? -0.276 -22.297 -7.156 1 96.25 32 THR B N 1
ATOM 1473 C CA . THR B 1 32 ? 0.855 -23.109 -7.586 1 96.25 32 THR B CA 1
ATOM 1474 C C . THR B 1 32 ? 1.501 -23.812 -6.395 1 96.25 32 THR B C 1
ATOM 1476 O O . THR B 1 32 ? 1.29 -23.406 -5.246 1 96.25 32 THR B O 1
ATOM 1479 N N . LYS B 1 33 ? 2.203 -24.828 -6.664 1 94 33 LYS B N 1
ATOM 1480 C CA . LYS B 1 33 ? 2.83 -25.625 -5.613 1 94 33 LYS B CA 1
ATOM 1481 C C . LYS B 1 33 ? 4.344 -25.672 -5.789 1 94 33 LYS B C 1
ATOM 1483 O O . LYS B 1 33 ? 4.84 -25.938 -6.887 1 94 33 LYS B O 1
ATOM 1488 N N . ASP B 1 34 ? 5.059 -25.328 -4.746 1 91.62 34 ASP B N 1
ATOM 1489 C CA . ASP B 1 34 ? 6.516 -25.406 -4.715 1 91.62 34 ASP B CA 1
ATOM 1490 C C . ASP B 1 34 ? 7.012 -25.828 -3.334 1 91.62 34 ASP B C 1
ATOM 1492 O O . ASP B 1 34 ? 6.664 -25.219 -2.324 1 91.62 34 ASP B O 1
ATOM 1496 N N . LYS B 1 35 ? 7.82 -26.875 -3.248 1 90.62 35 LYS B N 1
ATOM 1497 C CA . LYS B 1 35 ? 8.445 -27.375 -2.031 1 90.62 35 LYS B CA 1
ATOM 1498 C C . LYS B 1 35 ? 7.41 -27.594 -0.93 1 90.62 35 LYS B C 1
ATOM 1500 O O . LYS B 1 35 ? 7.594 -27.141 0.199 1 90.62 35 LYS B O 1
ATOM 1505 N N . GLY B 1 36 ? 6.207 -28.141 -1.346 1 91.62 36 GLY B N 1
ATOM 1506 C CA . GLY B 1 36 ? 5.199 -28.562 -0.382 1 91.62 36 GLY B CA 1
ATOM 1507 C C . GLY B 1 36 ? 4.289 -27.438 0.063 1 91.62 36 GLY B C 1
ATOM 1508 O O . GLY B 1 36 ? 3.377 -27.641 0.865 1 91.62 36 GLY B O 1
ATOM 1509 N N . LYS B 1 37 ? 4.527 -26.281 -0.446 1 96.25 37 LYS B N 1
ATOM 1510 C CA . LYS B 1 37 ? 3.688 -25.141 -0.113 1 96.25 37 LYS B CA 1
ATOM 1511 C C . LYS B 1 37 ? 2.932 -24.641 -1.34 1 96.25 37 LYS B C 1
ATOM 1513 O O . LYS B 1 37 ? 3.328 -24.906 -2.475 1 96.25 37 LYS B O 1
ATOM 1518 N N . TYR B 1 38 ? 1.813 -24.016 -1.035 1 97.31 38 TYR B N 1
ATOM 1519 C CA . TYR B 1 38 ? 0.978 -23.469 -2.098 1 97.31 38 TYR B CA 1
ATOM 1520 C C . TYR B 1 38 ? 1.05 -21.938 -2.119 1 97.31 38 TYR B C 1
ATOM 1522 O O . TYR B 1 38 ? 1.046 -21.297 -1.067 1 97.31 38 TYR B O 1
ATOM 1530 N N . TYR B 1 39 ? 1.155 -21.406 -3.283 1 97 39 TYR B N 1
ATOM 1531 C CA . TYR B 1 39 ? 1.302 -19.969 -3.449 1 97 39 TYR B CA 1
ATOM 1532 C C . TYR B 1 39 ? 0.288 -19.438 -4.453 1 97 39 TYR B C 1
ATOM 1534 O O . TYR B 1 39 ? -0.181 -20.156 -5.324 1 97 39 TYR B O 1
ATOM 1542 N N . THR B 1 40 ? -0.063 -18.188 -4.289 1 97.12 40 THR B N 1
ATOM 1543 C CA . THR B 1 40 ? -0.863 -17.484 -5.289 1 97.12 40 THR B CA 1
ATOM 1544 C C . THR B 1 40 ? 0.019 -16.953 -6.414 1 97.12 40 THR B C 1
ATOM 1546 O O . THR B 1 40 ? 1.247 -17.047 -6.34 1 97.12 40 THR B O 1
ATOM 1549 N N . ILE B 1 41 ? -0.644 -16.547 -7.48 1 95.88 41 ILE B N 1
ATOM 1550 C CA . ILE B 1 41 ? 0.034 -15.922 -8.609 1 95.88 41 ILE B CA 1
ATOM 1551 C C . ILE B 1 41 ? 0.238 -14.43 -8.32 1 95.88 41 ILE B C 1
ATOM 1553 O O . ILE B 1 41 ? -0.664 -13.766 -7.812 1 95.88 41 ILE B O 1
ATOM 1557 N N . GLY B 1 42 ? 1.368 -13.891 -8.633 1 97.12 42 GLY B N 1
ATOM 1558 C CA . GLY B 1 42 ? 1.638 -12.477 -8.422 1 97.12 42 GLY B CA 1
ATOM 1559 C C . GLY B 1 42 ? 3.117 -12.148 -8.398 1 97.12 42 GLY B C 1
ATOM 1560 O O . GLY B 1 42 ? 3.955 -13.016 -8.68 1 97.12 42 GLY B O 1
ATOM 1561 N N . GLY B 1 43 ? 3.449 -10.922 -8.094 1 97.81 43 GLY B N 1
ATOM 1562 C CA . GLY B 1 43 ? 4.832 -10.477 -8.078 1 97.81 43 GLY B CA 1
ATOM 1563 C C . GLY B 1 43 ? 4.98 -8.992 -7.785 1 97.81 43 GLY B C 1
ATOM 1564 O O . GLY B 1 43 ? 3.998 -8.32 -7.465 1 97.81 43 GLY B O 1
ATOM 1565 N N . ALA B 1 44 ? 6.203 -8.539 -7.859 1 98.31 44 ALA B N 1
ATOM 1566 C CA . ALA B 1 44 ? 6.488 -7.125 -7.633 1 98.31 44 ALA B CA 1
ATOM 1567 C C . ALA B 1 44 ? 5.84 -6.254 -8.703 1 98.31 44 ALA B C 1
ATOM 1569 O O . ALA B 1 44 ? 5.84 -6.609 -9.883 1 98.31 44 ALA B O 1
ATOM 1570 N N . ILE B 1 45 ? 5.262 -5.156 -8.289 1 98.81 45 ILE B N 1
ATOM 1571 C CA . ILE B 1 45 ? 4.844 -4.199 -9.305 1 98.81 45 ILE B CA 1
ATOM 1572 C C . ILE B 1 45 ? 6.07 -3.477 -9.867 1 98.81 45 ILE B C 1
ATOM 1574 O O . ILE B 1 45 ? 7.156 -3.541 -9.281 1 98.81 45 ILE B O 1
ATOM 1578 N N . GLN B 1 46 ? 5.875 -2.85 -11.023 1 98.5 46 GLN B N 1
ATOM 1579 C CA . GLN B 1 46 ? 6.91 -1.976 -11.57 1 98.5 46 GLN B CA 1
ATOM 1580 C C . GLN B 1 46 ? 6.664 -0.522 -11.172 1 98.5 46 GLN B C 1
ATOM 1582 O O . GLN B 1 46 ? 5.523 -0.116 -10.953 1 98.5 46 GLN B O 1
ATOM 1587 N N . VAL B 1 47 ? 7.754 0.241 -11.086 1 98.31 47 VAL B N 1
ATOM 1588 C CA . VAL B 1 47 ? 7.621 1.67 -10.828 1 98.31 47 VAL B CA 1
ATOM 1589 C C . VAL B 1 47 ? 6.789 2.324 -11.922 1 98.31 47 VAL B C 1
ATOM 1591 O O . VAL B 1 47 ? 7.004 2.064 -13.109 1 98.31 47 VAL B O 1
ATOM 1594 N N . ASN B 1 48 ? 5.727 3.086 -11.555 1 97.12 48 ASN B N 1
ATOM 1595 C CA . ASN B 1 48 ? 4.809 3.814 -12.422 1 97.12 48 ASN B CA 1
ATOM 1596 C C . ASN B 1 48 ? 3.766 2.889 -13.031 1 97.12 48 ASN B C 1
ATOM 1598 O O . ASN B 1 48 ? 3.129 3.236 -14.031 1 97.12 48 ASN B O 1
ATOM 1602 N N . GLU B 1 49 ? 3.678 1.705 -12.469 1 98 49 GLU B N 1
ATOM 1603 C CA . GLU B 1 49 ? 2.633 0.75 -12.82 1 98 49 GLU B CA 1
ATOM 1604 C C . GLU B 1 49 ? 1.568 0.666 -11.734 1 98 49 GLU B C 1
ATOM 1606 O O . GLU B 1 49 ? 1.892 0.616 -10.547 1 98 49 GLU B O 1
ATOM 1611 N N . SER B 1 50 ? 0.318 0.8 -12.117 1 98.62 50 SER B N 1
ATOM 1612 C CA . SER B 1 50 ? -0.724 0.575 -11.117 1 98.62 50 SER B CA 1
ATOM 1613 C C . SER B 1 50 ? -0.718 -0.869 -10.625 1 98.62 50 SER B C 1
ATOM 1615 O O . SER B 1 50 ? -0.301 -1.774 -11.352 1 98.62 50 SER B O 1
ATOM 1617 N N . THR B 1 51 ? -1.182 -1.109 -9.438 1 98.81 51 THR B N 1
ATOM 1618 C CA . THR B 1 51 ? -1.244 -2.469 -8.914 1 98.81 51 THR B CA 1
ATOM 1619 C C . THR B 1 51 ? -2.217 -3.318 -9.727 1 98.81 51 THR B C 1
ATOM 1621 O O . THR B 1 51 ? -2.008 -4.52 -9.898 1 98.81 51 THR B O 1
ATOM 1624 N N 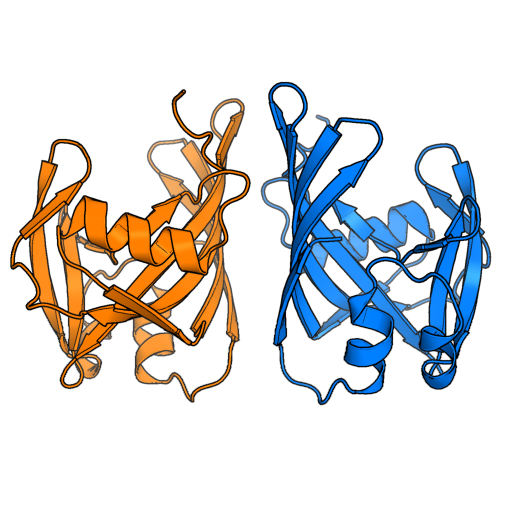. GLU B 1 52 ? -3.24 -2.713 -10.234 1 98.69 52 GLU B N 1
ATOM 1625 C CA . GLU B 1 52 ? -4.199 -3.398 -11.102 1 98.69 52 GLU B CA 1
ATOM 1626 C C . GLU B 1 52 ? -3.531 -3.891 -12.383 1 98.69 52 GLU B C 1
ATOM 1628 O O . GLU B 1 52 ? -3.734 -5.035 -12.789 1 98.69 52 GLU B O 1
ATOM 1633 N N . ASP B 1 53 ? -2.754 -3.006 -13.031 1 98.56 53 ASP B N 1
ATOM 1634 C CA . ASP B 1 53 ? -2.031 -3.391 -14.242 1 98.56 53 ASP B CA 1
ATOM 1635 C C . ASP B 1 53 ? -0.994 -4.469 -13.938 1 98.56 53 ASP B C 1
ATOM 1637 O O . ASP B 1 53 ? -0.794 -5.387 -14.742 1 98.56 53 ASP B O 1
ATOM 1641 N N . ALA B 1 54 ? -0.383 -4.336 -12.828 1 98.75 54 ALA B N 1
ATOM 1642 C CA . ALA B 1 54 ? 0.679 -5.266 -12.445 1 98.75 54 ALA B CA 1
ATOM 1643 C C . ALA B 1 54 ? 0.139 -6.684 -12.297 1 98.75 54 ALA B C 1
ATOM 1645 O O . ALA B 1 54 ? 0.752 -7.641 -12.773 1 98.75 54 ALA B O 1
ATOM 1646 N N . VAL B 1 55 ? -1.019 -6.812 -11.633 1 98.69 55 VAL B N 1
ATOM 1647 C CA . VAL B 1 55 ? -1.534 -8.156 -11.375 1 98.69 55 VAL B CA 1
ATOM 1648 C C . VAL B 1 55 ? -1.92 -8.82 -12.695 1 98.69 55 VAL B C 1
ATOM 1650 O O . VAL B 1 55 ? -1.713 -10.023 -12.875 1 98.69 55 VAL B O 1
ATOM 1653 N N . VAL B 1 56 ? -2.441 -8.055 -13.609 1 98.56 56 VAL B N 1
ATOM 1654 C CA . VAL B 1 56 ? -2.795 -8.578 -14.93 1 98.56 56 VAL B CA 1
ATOM 1655 C C . VAL B 1 56 ? -1.529 -8.984 -15.68 1 98.56 56 VAL B C 1
ATOM 1657 O O . VAL B 1 56 ? -1.479 -10.062 -16.281 1 98.56 56 VAL B O 1
ATOM 1660 N N . ARG B 1 57 ? -0.483 -8.156 -15.633 1 97.88 57 ARG B N 1
ATOM 1661 C CA . ARG B 1 57 ? 0.789 -8.469 -16.281 1 97.88 57 ARG B CA 1
ATOM 1662 C C . ARG B 1 57 ? 1.4 -9.742 -15.688 1 97.88 57 ARG B C 1
ATOM 1664 O O . ARG B 1 57 ? 1.866 -10.609 -16.422 1 97.88 57 ARG B O 1
ATOM 1671 N N . GLU B 1 58 ? 1.403 -9.859 -14.352 1 97.25 58 GLU B N 1
ATOM 1672 C CA . GLU B 1 58 ? 1.976 -11.023 -13.672 1 97.25 58 GLU B CA 1
ATOM 1673 C C . GLU B 1 58 ? 1.259 -12.305 -14.086 1 97.25 58 GLU B C 1
ATOM 1675 O O . GLU B 1 58 ? 1.895 -13.352 -14.266 1 97.25 58 GLU B O 1
ATOM 1680 N N . VAL B 1 59 ? -0.086 -12.25 -14.188 1 97.06 59 VAL B N 1
ATOM 1681 C CA . VAL B 1 59 ? -0.85 -13.414 -14.617 1 97.06 59 VAL B CA 1
ATOM 1682 C C . VAL B 1 59 ? -0.438 -13.812 -16.031 1 97.06 59 VAL B C 1
ATOM 1684 O O . VAL B 1 59 ? -0.217 -14.992 -16.312 1 97.06 59 VAL B O 1
ATOM 1687 N N . LYS B 1 60 ? -0.332 -12.82 -16.875 1 96.5 60 LYS B N 1
ATOM 1688 C CA . LYS B 1 60 ? 0.106 -13.094 -18.25 1 96.5 60 LYS B CA 1
ATOM 1689 C C . LYS B 1 60 ? 1.506 -13.695 -18.266 1 96.5 60 LYS B C 1
ATOM 1691 O O . LYS B 1 60 ? 1.758 -14.672 -18.984 1 96.5 60 LYS B O 1
ATOM 1696 N N . GLU B 1 61 ? 2.426 -13.164 -17.547 1 94.75 61 GLU B N 1
ATOM 1697 C CA . GLU B 1 61 ? 3.812 -13.617 -17.531 1 94.75 61 GLU B CA 1
ATOM 1698 C C . GLU B 1 61 ? 3.918 -15.031 -16.969 1 94.75 61 GLU B C 1
ATOM 1700 O O . GLU B 1 61 ? 4.648 -15.867 -17.516 1 94.75 61 GLU B O 1
ATOM 1705 N N . GLU B 1 62 ? 3.154 -15.32 -15.906 1 95 62 GLU B N 1
ATOM 1706 C CA . GLU B 1 62 ? 3.338 -16.578 -15.195 1 95 62 GLU B CA 1
ATOM 1707 C C . GLU B 1 62 ? 2.424 -17.672 -15.742 1 95 62 GLU B C 1
ATOM 1709 O O . GLU B 1 62 ? 2.82 -18.828 -15.836 1 95 62 GLU B O 1
ATOM 1714 N N . LEU B 1 63 ? 1.187 -17.281 -16.141 1 94.81 63 LEU B N 1
ATOM 1715 C CA . LEU B 1 63 ? 0.215 -18.281 -16.578 1 9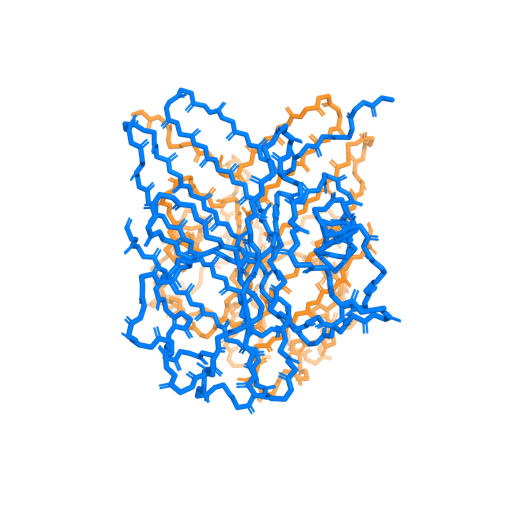4.81 63 LEU B CA 1
ATOM 1716 C C . LEU B 1 63 ? 0.072 -18.266 -18.094 1 94.81 63 LEU B C 1
ATOM 1718 O O . LEU B 1 63 ? -0.47 -19.219 -18.672 1 94.81 63 LEU B O 1
ATOM 1722 N N . GLY B 1 64 ? 0.481 -17.172 -18.75 1 94.31 64 GLY B N 1
ATOM 1723 C CA . GLY B 1 64 ? 0.418 -17.078 -20.203 1 94.31 64 GLY B CA 1
ATOM 1724 C C . GLY B 1 64 ? -0.985 -16.828 -20.719 1 94.31 64 GLY B C 1
ATOM 1725 O O . GLY B 1 64 ? -1.281 -17.109 -21.875 1 94.31 64 GLY B O 1
ATOM 1726 N N . VAL B 1 65 ? -1.855 -16.359 -19.844 1 94.94 65 VAL B N 1
ATOM 1727 C CA . VAL B 1 65 ? -3.244 -16.172 -20.25 1 94.94 65 VAL B CA 1
ATOM 1728 C C . VAL B 1 65 ? -3.668 -14.727 -19.969 1 94.94 65 VAL B C 1
ATOM 1730 O O . VAL B 1 65 ? -3.084 -14.062 -19.109 1 94.94 65 VAL B O 1
ATOM 1733 N N . LYS B 1 66 ? -4.668 -14.344 -20.672 1 96.5 66 LYS B N 1
ATOM 1734 C CA . LYS B 1 66 ? -5.227 -13.016 -20.453 1 96.5 66 LYS B CA 1
ATOM 1735 C C . LYS B 1 66 ? -6.137 -12.992 -19.234 1 96.5 66 LYS B C 1
ATOM 1737 O O . LYS B 1 66 ? -6.797 -13.992 -18.922 1 96.5 66 LYS B O 1
ATOM 1742 N N . ALA B 1 67 ? -6.152 -11.844 -18.578 1 97.81 67 ALA B N 1
ATOM 1743 C CA . ALA B 1 67 ? -6.965 -11.711 -17.375 1 97.81 67 ALA B CA 1
ATOM 1744 C C . ALA B 1 67 ? -7.422 -10.266 -17.188 1 97.81 67 ALA B C 1
ATOM 1746 O O . ALA B 1 67 ? -6.949 -9.359 -17.875 1 97.81 67 ALA B O 1
ATOM 1747 N N . GLN B 1 68 ? -8.383 -10.133 -16.328 1 98.56 68 GLN B N 1
ATOM 1748 C CA . GLN B 1 68 ? -8.883 -8.82 -15.898 1 98.56 68 GLN B CA 1
ATOM 1749 C C . GLN B 1 68 ? -8.914 -8.711 -14.383 1 98.56 68 GLN B C 1
ATOM 1751 O O . GLN B 1 68 ? -9.383 -9.617 -13.695 1 98.56 68 GLN B O 1
ATOM 1756 N N . ALA B 1 69 ? -8.383 -7.59 -13.906 1 98.62 69 ALA B N 1
ATOM 1757 C CA . ALA B 1 69 ? -8.438 -7.348 -12.461 1 98.62 69 ALA B CA 1
ATOM 1758 C C . ALA B 1 69 ? -9.852 -6.973 -12.023 1 98.62 69 ALA B C 1
ATOM 1760 O O . ALA B 1 69 ? -10.508 -6.141 -12.656 1 98.62 69 ALA B O 1
ATOM 1761 N N . GLY B 1 70 ? -10.359 -7.602 -10.984 1 98.31 70 GLY B N 1
ATOM 1762 C CA . GLY B 1 70 ? -11.617 -7.246 -10.344 1 98.31 70 GLY B CA 1
ATOM 1763 C C . GLY B 1 70 ? -11.43 -6.441 -9.07 1 98.31 70 GLY B C 1
ATOM 1764 O O . GLY B 1 70 ? -10.633 -5.5 -9.039 1 98.31 70 GLY B O 1
ATOM 1765 N N . GLN B 1 71 ? -12.141 -6.762 -8.07 1 98.38 71 GLN B N 1
ATOM 1766 C CA . GLN B 1 71 ? -12.133 -6.016 -6.816 1 98.38 71 GLN B CA 1
ATOM 1767 C C . GLN B 1 71 ? -10.828 -6.238 -6.055 1 98.38 71 GLN B C 1
ATOM 1769 O O . GLN B 1 71 ? -10.312 -7.359 -6.008 1 98.38 71 GLN B O 1
ATOM 1774 N N . LEU B 1 72 ? -10.273 -5.152 -5.562 1 98.88 72 LEU B N 1
ATOM 1775 C CA . LEU B 1 72 ? -9.227 -5.27 -4.559 1 98.88 72 LEU B CA 1
ATOM 1776 C C . LEU B 1 72 ? -9.781 -5.805 -3.244 1 98.88 72 LEU B C 1
ATOM 1778 O O . LEU B 1 72 ? -10.586 -5.133 -2.588 1 98.88 72 LEU B O 1
ATOM 1782 N N . ALA B 1 73 ? -9.383 -7.004 -2.871 1 98.88 73 ALA B N 1
ATOM 1783 C CA . ALA B 1 73 ? -9.969 -7.652 -1.7 1 98.88 73 ALA B CA 1
ATOM 1784 C C . ALA B 1 73 ? -9.188 -7.305 -0.436 1 98.88 73 ALA B C 1
ATOM 1786 O O . ALA B 1 73 ? -9.781 -7.016 0.606 1 98.88 73 ALA B O 1
ATOM 1787 N N . PHE B 1 74 ? -7.871 -7.348 -0.53 1 98.88 74 PHE B N 1
ATOM 1788 C CA . PHE B 1 74 ? -7.035 -7.148 0.647 1 98.88 74 PHE B CA 1
ATOM 1789 C C . PHE B 1 74 ? -5.844 -6.258 0.319 1 98.88 74 PHE B C 1
ATOM 1791 O O . PHE B 1 74 ? -5.266 -6.359 -0.766 1 98.88 74 PHE B O 1
ATOM 1798 N N . VAL B 1 75 ? -5.484 -5.391 1.166 1 98.94 75 VAL B N 1
ATOM 1799 C CA . VAL B 1 75 ? -4.156 -4.793 1.263 1 98.94 75 VAL B CA 1
ATOM 1800 C C . VAL B 1 75 ? -3.432 -5.34 2.492 1 98.94 75 VAL B C 1
ATOM 1802 O O . VAL B 1 75 ? -3.938 -5.242 3.611 1 98.94 75 VAL B O 1
ATOM 1805 N N . VAL B 1 76 ? -2.236 -5.91 2.266 1 98.88 76 VAL B N 1
ATOM 1806 C CA . VAL B 1 76 ? -1.573 -6.668 3.322 1 98.88 76 VAL B CA 1
ATOM 1807 C C . VAL B 1 76 ? -0.201 -6.062 3.607 1 98.88 76 VAL B C 1
ATOM 1809 O O . VAL B 1 76 ? 0.586 -5.828 2.688 1 98.88 76 VAL B O 1
ATOM 1812 N N . GLU B 1 77 ? 0.031 -5.711 4.789 1 98.88 77 GLU B N 1
ATOM 1813 C CA . GLU B 1 77 ? 1.394 -5.473 5.258 1 98.88 77 GLU B CA 1
ATOM 1814 C C . GLU B 1 77 ? 2.027 -6.754 5.789 1 98.88 77 GLU B C 1
ATOM 1816 O O . GLU B 1 77 ? 1.626 -7.262 6.84 1 98.88 77 GLU B O 1
ATOM 1821 N N . ASN B 1 78 ? 3.023 -7.238 5.059 1 98.56 78 ASN B N 1
ATOM 1822 C CA . ASN B 1 78 ? 3.586 -8.547 5.363 1 98.56 78 ASN B CA 1
ATOM 1823 C C . ASN B 1 78 ? 5.074 -8.461 5.695 1 98.56 78 ASN B C 1
ATOM 1825 O O . ASN B 1 78 ? 5.844 -7.855 4.945 1 98.56 78 ASN B O 1
ATOM 1829 N N . ARG B 1 79 ? 5.48 -9 6.809 1 98.19 79 ARG B N 1
ATOM 1830 C CA . ARG B 1 79 ? 6.883 -9.141 7.184 1 98.19 79 ARG B CA 1
ATOM 1831 C C . ARG B 1 79 ? 7.242 -10.594 7.449 1 98.19 79 ARG B C 1
ATOM 1833 O O . ARG B 1 79 ? 6.48 -11.32 8.094 1 98.19 79 ARG B O 1
ATOM 1840 N N . PHE B 1 80 ? 8.273 -10.992 6.926 1 97.5 80 PHE B N 1
ATOM 1841 C CA . PHE B 1 80 ? 8.727 -12.359 7.148 1 97.5 80 PHE B CA 1
ATOM 1842 C C . PHE B 1 80 ? 10.219 -12.484 6.871 1 97.5 80 PHE B C 1
ATOM 1844 O O . PHE B 1 80 ? 10.852 -11.531 6.406 1 97.5 80 PHE B O 1
ATOM 1851 N N . GLU B 1 81 ? 10.789 -13.617 7.25 1 96.38 81 GLU B N 1
ATOM 1852 C CA . GLU B 1 81 ? 12.203 -13.906 7.031 1 96.38 81 GLU B CA 1
ATOM 1853 C C . GLU B 1 81 ? 12.391 -15.258 6.359 1 96.38 81 GLU B C 1
ATOM 1855 O O . GLU B 1 81 ? 11.727 -16.234 6.719 1 96.38 81 GLU B O 1
ATOM 1860 N N . VAL B 1 82 ? 13.164 -15.258 5.332 1 94.31 82 VAL B N 1
ATOM 1861 C CA . VAL B 1 82 ? 13.523 -16.484 4.637 1 94.31 82 VAL B CA 1
ATOM 1862 C C . VAL B 1 82 ? 15.039 -16.547 4.453 1 94.31 82 VAL B C 1
ATOM 1864 O O . VAL B 1 82 ? 15.633 -15.664 3.838 1 94.31 82 VAL B O 1
ATOM 1867 N N . ASP B 1 83 ? 15.695 -17.594 4.988 1 95.25 83 ASP B N 1
ATOM 1868 C CA . ASP B 1 83 ? 17.125 -17.859 4.793 1 95.25 83 ASP B CA 1
ATOM 1869 C C . ASP B 1 83 ? 17.953 -16.641 5.148 1 95.25 83 ASP B C 1
ATOM 1871 O O . ASP B 1 83 ? 18.828 -16.234 4.375 1 95.25 83 ASP B O 1
ATOM 1875 N N . GLY B 1 84 ? 17.609 -15.938 6.168 1 96.06 84 GLY B N 1
ATOM 1876 C CA . GLY B 1 84 ? 18.406 -14.836 6.691 1 96.06 84 GLY B CA 1
ATOM 1877 C C . GLY B 1 84 ? 18.094 -13.508 6.027 1 96.06 84 GLY B C 1
ATOM 1878 O O . GLY B 1 84 ? 18.719 -12.492 6.344 1 96.06 84 GLY B O 1
ATOM 1879 N N . VAL B 1 85 ? 17.234 -13.523 5.078 1 97.56 85 VAL B N 1
ATOM 1880 C CA . VAL B 1 85 ? 16.812 -12.289 4.414 1 97.56 85 VAL B CA 1
ATOM 1881 C C . VAL B 1 85 ? 15.461 -11.836 4.961 1 97.56 85 VAL B C 1
ATOM 1883 O O . VAL B 1 85 ? 14.523 -12.625 5.035 1 97.56 85 VAL B O 1
ATOM 1886 N N . SER B 1 86 ? 15.383 -10.578 5.422 1 97.81 86 SER B N 1
ATOM 1887 C CA . SER B 1 86 ? 14.133 -10.008 5.91 1 97.81 86 SER B CA 1
ATOM 1888 C C . SER B 1 86 ? 13.336 -9.367 4.781 1 97.81 86 SER B C 1
ATOM 1890 O O . SER B 1 86 ? 13.906 -8.688 3.92 1 97.81 86 SER B O 1
ATOM 1892 N N . TYR B 1 87 ? 12.055 -9.609 4.789 1 98.38 87 TYR B N 1
ATOM 1893 C CA . TYR B 1 87 ? 11.172 -9.031 3.779 1 98.38 87 TYR B CA 1
ATOM 1894 C C . TYR B 1 87 ? 10.102 -8.156 4.422 1 98.38 87 TYR B C 1
ATOM 1896 O O . TYR B 1 87 ? 9.539 -8.516 5.453 1 98.38 87 TYR B O 1
ATOM 1904 N N . HIS B 1 88 ? 9.82 -7.012 3.9 1 98.69 88 HIS B N 1
ATOM 1905 C CA . HIS B 1 88 ? 8.719 -6.113 4.211 1 98.69 88 HIS B CA 1
ATOM 1906 C C . HIS B 1 88 ? 7.941 -5.734 2.955 1 98.69 88 HIS B C 1
ATOM 1908 O O . HIS B 1 88 ? 8.344 -4.832 2.219 1 98.69 88 HIS B O 1
ATOM 1914 N N . ASN B 1 89 ? 6.793 -6.371 2.785 1 98.75 89 ASN B N 1
ATOM 1915 C CA . ASN B 1 89 ? 6.02 -6.191 1.561 1 98.75 89 ASN B CA 1
ATOM 1916 C C . ASN B 1 89 ? 4.68 -5.516 1.837 1 98.75 89 ASN B C 1
ATOM 1918 O O . ASN B 1 89 ? 4.02 -5.824 2.828 1 98.75 89 ASN B O 1
ATOM 1922 N N . ILE B 1 90 ? 4.328 -4.59 1.036 1 98.94 90 ILE B N 1
ATOM 1923 C CA . ILE B 1 90 ? 2.938 -4.172 0.879 1 98.94 90 ILE B CA 1
ATOM 1924 C C . ILE B 1 90 ? 2.309 -4.906 -0.303 1 98.94 90 ILE B C 1
ATOM 1926 O O . ILE B 1 90 ? 2.775 -4.785 -1.438 1 98.94 90 ILE B O 1
ATOM 1930 N N . GLU B 1 91 ? 1.278 -5.652 -0.027 1 98.88 91 GLU B N 1
ATOM 1931 C CA . GLU B 1 91 ? 0.733 -6.531 -1.058 1 98.88 91 GLU B CA 1
ATOM 1932 C C . GLU B 1 91 ? -0.719 -6.18 -1.371 1 98.88 91 GLU B C 1
ATOM 1934 O O . GLU B 1 91 ? -1.546 -6.07 -0.463 1 98.88 91 GLU B O 1
ATOM 1939 N N . PHE B 1 92 ? -1.025 -5.992 -2.607 1 98.94 92 PHE B N 1
ATOM 1940 C CA . PHE B 1 92 ? -2.381 -5.773 -3.102 1 98.94 92 PHE B CA 1
ATOM 1941 C C . PHE B 1 92 ? -2.963 -7.062 -3.674 1 98.94 92 PHE B C 1
ATOM 1943 O O . PHE B 1 92 ? -2.512 -7.543 -4.715 1 98.94 92 PHE B O 1
ATOM 1950 N N . HIS B 1 93 ? -3.98 -7.621 -3.043 1 98.94 93 HIS B N 1
ATOM 1951 C CA . HIS B 1 93 ? -4.629 -8.852 -3.486 1 98.94 93 HIS B CA 1
ATOM 1952 C C . HIS B 1 93 ? -5.918 -8.555 -4.246 1 98.94 93 HIS B C 1
ATOM 1954 O O . HIS B 1 93 ? -6.898 -8.102 -3.652 1 98.94 93 HIS B O 1
ATOM 1960 N N . TYR B 1 94 ? -5.938 -8.836 -5.492 1 98.94 94 TYR B N 1
ATOM 1961 C CA . TYR B 1 94 ? -7.102 -8.617 -6.344 1 98.94 94 TYR B CA 1
ATOM 1962 C C . TYR B 1 94 ? -7.82 -9.93 -6.637 1 98.94 94 TYR B C 1
ATOM 1964 O O . TYR B 1 94 ? -7.176 -10.961 -6.859 1 98.94 94 TYR B O 1
ATOM 1972 N N . LEU B 1 95 ? -9.117 -9.891 -6.594 1 98.81 95 LEU B N 1
ATOM 1973 C CA . LEU B 1 95 ? -9.836 -10.891 -7.371 1 98.81 95 LEU B CA 1
ATOM 1974 C C . LEU B 1 95 ? -9.602 -10.703 -8.859 1 98.81 95 LEU B C 1
ATOM 1976 O O . LEU B 1 95 ? -9.68 -9.586 -9.375 1 98.81 95 LEU B O 1
ATOM 1980 N N . VAL B 1 96 ? -9.219 -11.805 -9.531 1 98.56 96 VAL B N 1
ATOM 1981 C CA . VAL B 1 96 ? -8.859 -11.719 -10.938 1 98.56 96 VAL B CA 1
ATOM 1982 C C . VAL B 1 96 ? -9.68 -12.711 -11.75 1 98.56 96 VAL B C 1
ATOM 1984 O O . VAL B 1 96 ? -9.82 -13.875 -11.359 1 98.56 96 VAL B O 1
ATOM 1987 N N . ASP B 1 97 ? -10.195 -12.266 -12.852 1 98.06 97 ASP B N 1
ATOM 1988 C CA . ASP B 1 97 ? -10.914 -13.133 -13.781 1 98.06 97 ASP B CA 1
ATOM 1989 C C . ASP B 1 97 ? -10.039 -13.508 -14.969 1 98.06 97 ASP B C 1
ATOM 1991 O O . ASP B 1 97 ? -9.492 -12.633 -15.648 1 98.06 97 ASP B O 1
ATOM 1995 N N . LEU B 1 98 ? -9.922 -14.773 -15.195 1 96.81 98 LEU B N 1
ATOM 1996 C CA . LEU B 1 98 ? -9.25 -15.211 -16.422 1 96.81 98 LEU B CA 1
ATOM 1997 C C . LEU B 1 98 ? -10.172 -15.062 -17.625 1 96.81 98 LEU B C 1
ATOM 1999 O O . LEU B 1 98 ? -11.375 -15.344 -17.531 1 96.81 98 LEU B O 1
ATOM 2003 N N . LEU B 1 99 ? -9.602 -14.625 -18.656 1 95.81 99 LEU B N 1
ATOM 2004 C CA . LEU B 1 99 ? -10.391 -14.469 -19.875 1 95.81 99 LEU B CA 1
ATOM 2005 C C . LEU B 1 99 ? -10.18 -15.648 -20.812 1 95.81 99 LEU B C 1
ATOM 2007 O O . LEU B 1 99 ? -10.766 -15.695 -21.891 1 95.81 99 LEU B O 1
ATOM 2011 N N . GLU B 1 100 ? -9.25 -16.5 -20.422 1 92.75 100 GLU B N 1
ATOM 2012 C CA . GLU B 1 100 ? -8.961 -17.781 -21.062 1 92.75 100 GLU B CA 1
ATOM 2013 C C . GLU B 1 100 ? -8.883 -18.906 -20.031 1 92.75 100 GLU B C 1
ATOM 2015 O O . GLU B 1 100 ? -8.898 -18.656 -18.828 1 92.75 100 GLU B O 1
ATOM 2020 N N . ASP B 1 101 ? -8.805 -20.125 -20.578 1 88.75 101 ASP B N 1
ATOM 2021 C CA . ASP B 1 101 ? -8.703 -21.25 -19.656 1 88.75 101 ASP B CA 1
ATOM 2022 C C . ASP B 1 101 ? -7.375 -21.219 -18.906 1 88.75 101 ASP B C 1
ATOM 2024 O O . ASP B 1 101 ? -6.34 -20.859 -19.469 1 88.75 101 ASP B O 1
ATOM 2028 N N . ALA B 1 102 ? -7.512 -21.594 -17.703 1 82.62 102 ALA B N 1
ATOM 2029 C CA . ALA B 1 102 ? -6.297 -21.641 -16.891 1 82.62 102 ALA B CA 1
ATOM 2030 C C . ALA B 1 102 ? -5.383 -22.781 -17.344 1 82.62 102 ALA B C 1
ATOM 2032 O O . ALA B 1 102 ? -5.852 -23.891 -17.609 1 82.62 102 ALA B O 1
ATOM 2033 N N . PRO B 1 103 ? -4.105 -22.391 -17.375 1 82.69 103 PRO B N 1
ATOM 2034 C CA . PRO B 1 103 ? -3.178 -23.5 -17.625 1 82.69 103 PRO B CA 1
ATOM 2035 C C . PRO B 1 103 ? -2.928 -24.344 -16.375 1 82.69 103 PRO B C 1
ATOM 2037 O O . PRO B 1 103 ? -3.195 -23.891 -15.25 1 82.69 103 PRO B O 1
ATOM 2040 N N . LEU B 1 104 ? -2.479 -25.484 -16.609 1 78.94 104 LEU B N 1
ATOM 2041 C CA . LEU B 1 104 ? -2.205 -26.375 -15.469 1 78.94 104 LEU B CA 1
ATOM 2042 C C . LEU B 1 104 ? -0.763 -26.219 -15 1 78.94 104 LEU B C 1
ATOM 2044 O O . LEU B 1 104 ? -0.336 -26.891 -14.062 1 78.94 104 LEU B O 1
ATOM 2048 N N . THR B 1 105 ? -0.056 -25.453 -15.75 1 83.81 105 THR B N 1
ATOM 2049 C CA . THR B 1 105 ? 1.311 -25.125 -15.352 1 83.81 105 THR B CA 1
ATOM 2050 C C . THR B 1 105 ? 1.582 -23.641 -15.492 1 83.81 105 THR B C 1
ATOM 2052 O O . THR B 1 105 ? 0.904 -22.938 -16.266 1 83.81 105 THR B O 1
ATOM 2055 N N . MET B 1 106 ? 2.42 -23.188 -14.625 1 82.44 106 MET B N 1
ATOM 2056 C CA . MET B 1 106 ? 2.859 -21.812 -14.734 1 82.44 106 MET B CA 1
ATOM 2057 C C . MET B 1 106 ? 4.379 -21.719 -14.828 1 82.44 106 MET B C 1
ATOM 2059 O O . MET B 1 106 ? 5.082 -22.672 -14.469 1 82.44 106 MET B O 1
ATOM 2063 N N . GLN B 1 107 ? 4.805 -20.688 -15.461 1 80.25 107 GLN B N 1
ATOM 2064 C CA . GLN B 1 107 ? 6.23 -20.422 -15.57 1 80.25 107 GLN B CA 1
ATOM 2065 C C . GLN B 1 107 ? 6.641 -19.266 -14.656 1 80.25 107 GLN B C 1
ATOM 2067 O O . GLN B 1 107 ? 6.078 -18.172 -14.734 1 80.25 107 GLN B O 1
ATOM 2072 N N . GLU B 1 108 ? 7.398 -19.5 -13.664 1 73.81 108 GLU B N 1
ATOM 2073 C CA . GLU B 1 108 ? 8.047 -18.484 -12.836 1 73.81 108 GLU B CA 1
ATOM 2074 C C . GLU B 1 108 ? 9.539 -18.406 -13.141 1 73.81 108 GLU B C 1
ATOM 2076 O O . GLU B 1 108 ? 10.305 -19.281 -12.75 1 73.81 108 GLU B O 1
ATOM 2081 N N . ASP B 1 109 ? 9.828 -17.266 -13.742 1 68.75 109 ASP B N 1
ATOM 2082 C CA . ASP B 1 109 ? 11.195 -17.172 -14.25 1 68.75 109 ASP B CA 1
ATOM 2083 C C . ASP B 1 109 ? 11.562 -18.406 -15.078 1 68.75 109 ASP B C 1
ATOM 2085 O O . ASP B 1 109 ? 10.984 -18.656 -16.141 1 68.75 109 ASP B O 1
ATOM 2089 N N . GLU B 1 110 ? 12.414 -19.203 -14.539 1 71.12 110 GLU B N 1
ATOM 2090 C CA . GLU B 1 110 ? 12.891 -20.328 -15.344 1 71.12 110 GLU B CA 1
ATOM 2091 C C . GLU B 1 110 ? 12.328 -21.656 -14.828 1 71.12 110 GLU B C 1
ATOM 2093 O O . GLU B 1 110 ? 12.68 -22.719 -15.344 1 71.12 110 GLU B O 1
ATOM 2098 N N . LYS B 1 111 ? 11.383 -21.578 -13.945 1 79.31 111 LYS B N 1
ATOM 2099 C CA . LYS B 1 111 ? 10.891 -22.812 -13.344 1 79.31 111 LYS B CA 1
ATOM 2100 C C . LYS B 1 111 ? 9.414 -23.031 -13.656 1 79.31 111 LYS B C 1
ATOM 2102 O O . LYS B 1 111 ? 8.602 -22.109 -13.523 1 79.31 111 LYS B O 1
ATOM 2107 N N . ARG B 1 112 ? 9.211 -24.156 -14.172 1 86.5 112 ARG B N 1
ATOM 2108 C CA . ARG B 1 112 ? 7.824 -24.578 -14.359 1 86.5 112 ARG B CA 1
ATOM 2109 C C . ARG B 1 112 ? 7.254 -25.188 -13.086 1 86.5 112 ARG B C 1
ATOM 2111 O O . ARG B 1 112 ? 7.926 -25.953 -12.406 1 86.5 112 ARG B O 1
ATOM 2118 N N . GLN B 1 113 ? 6.094 -24.703 -12.711 1 91.12 113 GLN B N 1
ATOM 2119 C CA . GLN B 1 113 ? 5.426 -25.203 -11.516 1 91.12 113 GLN B CA 1
ATOM 2120 C C . GLN B 1 113 ? 3.99 -25.625 -11.82 1 91.12 113 GLN B C 1
ATOM 2122 O O . GLN B 1 113 ? 3.326 -25.016 -12.664 1 91.12 113 GLN B O 1
ATOM 2127 N N . PRO B 1 114 ? 3.596 -26.672 -11.195 1 93.25 114 PRO B N 1
ATOM 2128 C CA . PRO B 1 114 ? 2.199 -27.062 -11.398 1 93.25 114 PRO B CA 1
ATOM 2129 C C . PRO B 1 114 ? 1.214 -26.094 -10.75 1 93.25 114 PRO B C 1
ATOM 2131 O O . PRO B 1 114 ? 1.532 -25.453 -9.742 1 93.25 114 PRO B O 1
ATOM 2134 N N . CYS B 1 115 ? 0.065 -25.953 -11.352 1 94.75 115 CYS B N 1
ATOM 2135 C CA . CYS B 1 115 ? -1.049 -25.203 -10.773 1 94.75 115 CYS B CA 1
ATOM 2136 C C . CYS B 1 115 ? -2.18 -26.141 -10.359 1 94.75 115 CYS B C 1
ATOM 2138 O O . CYS B 1 115 ? -2.387 -27.188 -10.984 1 94.75 115 CYS B O 1
ATOM 2140 N N . GLU B 1 116 ? -2.836 -25.766 -9.344 1 94.94 116 GLU B N 1
ATOM 2141 C CA . GLU B 1 116 ? -3.939 -26.562 -8.82 1 94.94 116 GLU B CA 1
ATOM 2142 C C . GLU B 1 116 ? -5.109 -25.688 -8.398 1 94.94 116 GLU B C 1
ATOM 2144 O O . GLU B 1 116 ? -4.906 -24.578 -7.891 1 94.94 116 GLU B O 1
ATOM 2149 N N . TRP B 1 117 ? -6.285 -26.25 -8.664 1 96.94 117 TRP B N 1
ATOM 2150 C CA . TRP B 1 117 ? -7.492 -25.641 -8.117 1 96.94 117 TRP B CA 1
ATOM 2151 C C . TRP B 1 117 ? -7.84 -26.234 -6.758 1 96.94 117 TRP B C 1
ATOM 2153 O O . TRP B 1 117 ? -8.031 -27.453 -6.641 1 96.94 117 TRP B O 1
ATOM 2163 N N . ILE B 1 118 ? -7.887 -25.375 -5.746 1 97.88 118 ILE B N 1
ATOM 2164 C CA . ILE B 1 118 ? -8.203 -25.859 -4.402 1 97.88 118 ILE B CA 1
ATOM 2165 C C . ILE B 1 118 ? -9.523 -25.25 -3.938 1 97.88 118 ILE B C 1
ATOM 2167 O O . ILE B 1 118 ? -9.734 -24.047 -4.047 1 97.88 118 ILE B O 1
ATOM 2171 N N . ASP B 1 119 ? -10.422 -26.125 -3.42 1 98.56 119 ASP B N 1
ATOM 2172 C CA . ASP B 1 119 ? -11.688 -25.641 -2.865 1 98.56 119 ASP B CA 1
ATOM 2173 C C . ASP B 1 119 ? -11.445 -24.641 -1.742 1 98.56 119 ASP B C 1
ATOM 2175 O O . ASP B 1 119 ? -10.594 -24.859 -0.877 1 98.56 119 ASP B O 1
ATOM 2179 N N . LEU B 1 120 ? -12.211 -23.594 -1.783 1 98.44 120 LEU B N 1
ATOM 2180 C CA . LEU B 1 120 ? -12.062 -22.578 -0.758 1 98.44 120 LEU B CA 1
ATOM 2181 C C . LEU B 1 120 ? -12.258 -23.156 0.635 1 98.44 120 LEU B C 1
ATOM 2183 O O . LEU B 1 120 ? -11.602 -22.734 1.591 1 98.44 120 LEU B O 1
ATOM 2187 N N . ASP B 1 121 ? -13.094 -24.125 0.751 1 97.75 121 ASP B N 1
ATOM 2188 C CA . ASP B 1 121 ? -13.414 -24.734 2.039 1 97.75 121 ASP B CA 1
ATOM 2189 C C . ASP B 1 121 ? -12.281 -25.656 2.506 1 97.75 121 ASP B C 1
ATOM 2191 O O . ASP B 1 121 ? -12.281 -26.109 3.65 1 97.75 121 ASP B O 1
ATOM 2195 N N . LYS B 1 122 ? -11.336 -25.922 1.665 1 98.12 122 LYS B N 1
ATOM 2196 C CA . LYS B 1 122 ? -10.25 -26.844 1.993 1 98.12 122 LYS B CA 1
ATOM 2197 C C . LYS B 1 122 ? -8.93 -26.109 2.164 1 98.12 122 LYS B C 1
ATOM 2199 O O . LYS B 1 122 ? -7.891 -26.719 2.395 1 98.12 122 LYS B O 1
ATOM 2204 N N . LEU B 1 123 ? -8.953 -24.812 2.053 1 98.25 123 LEU B N 1
ATOM 2205 C CA . LEU B 1 123 ? -7.719 -24.031 2.154 1 98.25 123 LEU B CA 1
ATOM 2206 C C . LEU B 1 123 ? -7.047 -24.25 3.506 1 98.25 123 LEU B C 1
ATOM 2208 O O . LEU B 1 123 ? -5.816 -24.219 3.604 1 98.25 123 LEU B O 1
ATOM 2212 N N . GLN B 1 124 ? -7.844 -24.453 4.559 1 97 124 GLN B N 1
ATOM 2213 C CA . GLN B 1 124 ? -7.312 -24.641 5.906 1 97 124 GLN B CA 1
ATOM 2214 C C . GLN B 1 124 ? -6.477 -25.906 6 1 97 124 GLN B C 1
ATOM 2216 O O . GLN B 1 124 ? -5.66 -26.062 6.91 1 97 124 GLN B O 1
A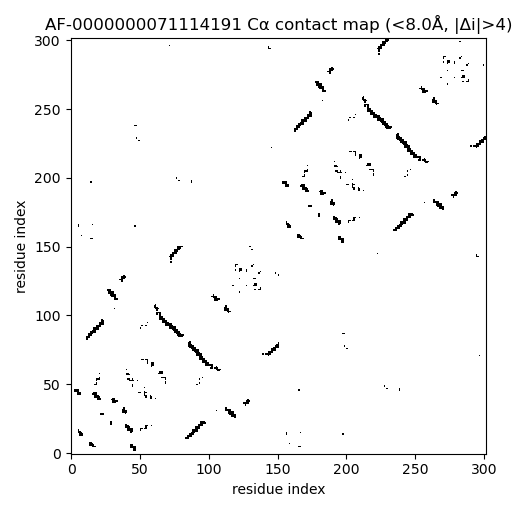TOM 2221 N N . ASN B 1 125 ? -6.617 -26.797 5.074 1 97.06 125 ASN B N 1
ATOM 2222 C CA . ASN B 1 125 ? -5.988 -28.109 5.133 1 97.06 125 ASN B CA 1
ATOM 2223 C C . ASN B 1 125 ? -4.66 -28.125 4.383 1 97.06 125 ASN B C 1
ATOM 2225 O O . ASN B 1 125 ? -3.98 -29.156 4.344 1 97.06 125 ASN B O 1
ATOM 2229 N N . ILE B 1 126 ? -4.293 -27.047 3.74 1 97.19 126 ILE B N 1
ATOM 2230 C CA . ILE B 1 126 ? -3.062 -27.031 2.955 1 97.19 126 ILE B CA 1
ATOM 2231 C C . ILE B 1 126 ? -2.104 -25.984 3.525 1 97.19 126 ILE B C 1
ATOM 2233 O O . ILE B 1 126 ? -2.498 -25.156 4.348 1 97.19 126 ILE B O 1
ATOM 2237 N N . GLN B 1 127 ? -0.848 -26.031 3.146 1 97.62 127 GLN B N 1
ATOM 2238 C CA . GLN B 1 127 ? 0.141 -25.047 3.547 1 97.62 127 GLN B CA 1
ATOM 2239 C C . GLN B 1 127 ? 0.15 -23.859 2.584 1 97.62 127 GLN B C 1
ATOM 2241 O O . GLN B 1 127 ? 1.118 -23.656 1.848 1 97.62 127 GLN B O 1
ATOM 2246 N N . LEU B 1 128 ? -0.903 -23.078 2.672 1 98.06 128 LEU B N 1
ATOM 2247 C CA . LEU B 1 128 ? -1.086 -21.922 1.797 1 98.06 128 LEU B CA 1
ATOM 2248 C C . LEU B 1 128 ? -0.304 -20.719 2.314 1 98.06 128 LEU B C 1
ATOM 2250 O O . LEU B 1 128 ? -0.323 -20.438 3.512 1 98.06 128 LEU B O 1
ATOM 2254 N N . VAL B 1 129 ? 0.418 -20.062 1.434 1 96.94 129 VAL B N 1
ATOM 2255 C CA . VAL B 1 129 ? 1.141 -18.828 1.716 1 96.94 129 VAL B CA 1
ATOM 2256 C C . VAL B 1 129 ? 0.617 -17.703 0.821 1 96.94 129 VAL B C 1
ATOM 2258 O O . VAL B 1 129 ? 0.583 -17.844 -0.404 1 96.94 129 VAL B O 1
ATOM 2261 N N . PRO B 1 130 ? 0.181 -16.578 1.488 1 97.38 130 PRO B N 1
ATOM 2262 C CA . PRO B 1 130 ? 0.208 -16.297 2.924 1 97.38 130 PRO B CA 1
ATOM 2263 C C . PRO B 1 130 ? -0.929 -16.969 3.686 1 97.38 130 PRO B C 1
ATOM 2265 O O . PRO B 1 130 ? -2.02 -17.156 3.139 1 97.38 130 PRO B O 1
ATOM 2268 N N . VAL B 1 131 ? -0.717 -17.172 4.902 1 97.5 131 VAL B N 1
ATOM 2269 C CA . VAL B 1 131 ? -1.553 -18.062 5.707 1 97.5 131 VAL B CA 1
ATOM 2270 C C . VAL B 1 131 ? -2.916 -17.406 5.941 1 97.5 131 VAL B C 1
ATOM 2272 O O . VAL B 1 131 ? -3.928 -18.109 6.07 1 97.5 131 VAL B O 1
ATOM 2275 N N . PHE B 1 132 ? -3.039 -16.109 5.965 1 98.12 132 PHE B N 1
ATOM 2276 C CA . PHE B 1 132 ? -4.293 -15.445 6.316 1 98.12 132 PHE B CA 1
ATOM 2277 C C . PHE B 1 132 ? -5.375 -15.758 5.289 1 98.12 132 PHE B C 1
ATOM 2279 O O . PHE B 1 132 ? -6.566 -15.719 5.605 1 98.12 132 PHE B O 1
ATOM 2286 N N . LEU B 1 133 ? -5.008 -16.141 4.062 1 98.56 133 LEU B N 1
ATOM 2287 C CA . LEU B 1 133 ? -5.961 -16.391 2.988 1 98.56 133 LEU B CA 1
ATOM 2288 C C . LEU B 1 133 ? -6.828 -17.609 3.309 1 98.56 133 LEU B C 1
ATOM 2290 O O . LEU B 1 133 ? -7.945 -17.734 2.803 1 98.56 133 LEU B O 1
ATOM 2294 N N . LYS B 1 134 ? -6.281 -18.5 4.152 1 98.44 134 LYS B N 1
ATOM 2295 C CA . LYS B 1 134 ? -6.996 -19.719 4.48 1 98.44 134 LYS B CA 1
ATOM 2296 C C . LYS B 1 134 ? -8.375 -19.422 5.066 1 98.44 134 LYS B C 1
ATOM 2298 O O . LYS B 1 134 ? -9.336 -20.141 4.812 1 98.44 134 LYS B O 1
ATOM 2303 N N . THR B 1 135 ? -8.422 -18.328 5.828 1 97.88 135 THR B N 1
ATOM 2304 C CA . THR B 1 135 ? -9.68 -18 6.492 1 97.88 135 THR B CA 1
ATOM 2305 C C . THR B 1 135 ? -10.281 -16.734 5.898 1 97.88 135 THR B C 1
ATOM 2307 O O . THR B 1 135 ? -11.492 -16.656 5.691 1 97.88 135 THR B O 1
ATOM 2310 N N . ALA B 1 136 ? -9.43 -15.781 5.512 1 98.31 136 ALA B N 1
ATOM 2311 C CA . ALA B 1 136 ? -9.906 -14.469 5.078 1 98.31 136 ALA B CA 1
ATOM 2312 C C . ALA B 1 136 ? -10.609 -14.562 3.727 1 98.31 136 ALA B C 1
ATOM 2314 O O . ALA B 1 136 ? -11.57 -13.828 3.471 1 98.31 136 ALA B O 1
ATOM 2315 N N . LEU B 1 137 ? -10.117 -15.453 2.861 1 98.62 137 LEU B N 1
ATOM 2316 C CA . LEU B 1 137 ? -10.672 -15.5 1.515 1 98.62 137 LEU B CA 1
ATOM 2317 C C . LEU B 1 137 ? -12.031 -16.203 1.511 1 98.62 137 LEU B C 1
ATOM 2319 O O . LEU B 1 137 ? -13.008 -15.648 0.997 1 98.62 137 LEU B O 1
ATOM 2323 N N . PRO B 1 138 ? -12.172 -17.359 2.219 1 98.25 138 PRO B N 1
ATOM 2324 C CA . PRO B 1 138 ? -13.492 -17.984 2.27 1 98.25 138 PRO B CA 1
ATOM 2325 C C . PRO B 1 138 ? -14.531 -17.125 2.979 1 98.25 138 PRO B C 1
ATOM 2327 O O . PRO B 1 138 ? -15.719 -17.188 2.643 1 98.25 138 PRO B O 1
ATOM 2330 N N . ASP B 1 139 ? -14.102 -16.281 3.9 1 97.25 139 ASP B N 1
ATOM 2331 C CA . ASP B 1 139 ? -15.016 -15.484 4.715 1 97.25 139 ASP B CA 1
ATOM 2332 C C . ASP B 1 139 ? -15.172 -14.078 4.148 1 97.25 139 ASP B C 1
ATOM 2334 O O . ASP B 1 139 ? -15.836 -13.227 4.75 1 97.25 139 ASP B O 1
ATOM 2338 N N . TRP B 1 140 ? -14.531 -13.82 3.051 1 97.56 140 TRP B N 1
ATOM 2339 C CA . TRP B 1 140 ? -14.539 -12.469 2.508 1 97.56 140 TRP B CA 1
ATOM 2340 C C . TRP B 1 140 ? -15.945 -12.047 2.105 1 97.56 140 TRP B C 1
ATOM 2342 O O . TRP B 1 140 ? -16.656 -12.789 1.417 1 97.56 140 TRP B O 1
ATOM 2352 N N . GLU B 1 141 ? -16.344 -10.797 2.496 1 96.06 141 GLU B N 1
ATOM 2353 C CA . GLU B 1 141 ? -17.734 -10.375 2.334 1 96.06 141 GLU B CA 1
ATOM 2354 C C . GLU B 1 141 ? -17.844 -9.219 1.344 1 96.06 141 GLU B C 1
ATOM 2356 O O . GLU B 1 141 ? -18.828 -8.484 1.345 1 96.06 141 GLU B O 1
ATOM 2361 N N . GLY B 1 142 ? -16.875 -8.953 0.612 1 97.31 142 GLY B N 1
ATOM 2362 C CA . GLY B 1 142 ? -17.016 -8.016 -0.49 1 97.31 142 GLY B CA 1
ATOM 2363 C C . GLY B 1 142 ? -16.422 -6.656 -0.197 1 97.31 142 GLY B C 1
ATOM 2364 O O . GLY B 1 142 ? -16.469 -5.754 -1.037 1 97.31 142 GLY B O 1
ATOM 2365 N N . GLN B 1 143 ? -15.836 -6.488 1.022 1 97.44 143 GLN B N 1
ATOM 2366 C CA . GLN B 1 143 ? -15.266 -5.195 1.386 1 97.44 143 GLN B CA 1
ATOM 2367 C C . GLN B 1 143 ? -13.742 -5.277 1.49 1 97.44 143 GLN B C 1
ATOM 2369 O O . GLN B 1 143 ? -13.203 -6.266 1.985 1 97.44 143 GLN B O 1
ATOM 2374 N N . LEU B 1 144 ? -13.109 -4.242 1.006 1 98.69 144 LEU B N 1
ATOM 2375 C CA . LEU B 1 144 ? -11.656 -4.16 1.107 1 98.69 144 LEU B CA 1
ATOM 2376 C C . LEU B 1 144 ? -11.203 -4.238 2.562 1 98.69 144 LEU B C 1
ATOM 2378 O O . LEU B 1 144 ? -11.742 -3.533 3.422 1 98.69 144 LEU B O 1
ATOM 2382 N N . ARG B 1 145 ? -10.234 -5.121 2.848 1 98.62 145 ARG B N 1
ATOM 2383 C CA . ARG B 1 145 ? -9.711 -5.281 4.203 1 98.62 145 ARG B CA 1
ATOM 2384 C C . ARG B 1 145 ? -8.211 -4.996 4.25 1 98.62 145 ARG B C 1
ATOM 2386 O O . ARG B 1 145 ? -7.48 -5.336 3.32 1 98.62 145 ARG B O 1
ATOM 2393 N N . HIS B 1 146 ? -7.828 -4.395 5.266 1 98.81 146 HIS B N 1
ATOM 2394 C CA . HIS B 1 146 ? -6.418 -4.207 5.582 1 98.81 146 HIS B CA 1
ATOM 2395 C C . HIS B 1 146 ? -5.926 -5.27 6.559 1 98.81 146 HIS B C 1
ATOM 2397 O O . HIS B 1 146 ? -6.496 -5.438 7.641 1 98.81 146 HIS B O 1
ATOM 2403 N N . ILE B 1 147 ? -4.883 -5.992 6.195 1 98.44 147 ILE B N 1
ATOM 2404 C CA . ILE B 1 147 ? -4.395 -7.121 6.984 1 98.44 147 ILE B CA 1
ATOM 2405 C C . ILE B 1 147 ? -2.941 -6.875 7.391 1 98.44 147 ILE B C 1
ATOM 2407 O O . ILE B 1 147 ? -2.125 -6.453 6.57 1 98.44 147 ILE B O 1
ATOM 2411 N N . HIS B 1 148 ? -2.621 -7.02 8.656 1 97.94 148 HIS B N 1
ATOM 2412 C CA . HIS B 1 148 ? -1.243 -7.105 9.133 1 97.94 148 HIS B CA 1
ATOM 2413 C C . HIS B 1 148 ? -0.811 -8.555 9.305 1 97.94 148 HIS B C 1
ATOM 2415 O O . HIS B 1 148 ? -1.472 -9.328 10.008 1 97.94 148 HIS B O 1
ATOM 2421 N N . LEU B 1 149 ? 0.262 -8.859 8.664 1 97.25 149 LEU B N 1
ATOM 2422 C CA . LEU B 1 149 ? 0.715 -10.242 8.672 1 97.25 149 LEU B CA 1
ATOM 2423 C C . LEU B 1 149 ? 2.199 -10.328 9.016 1 97.25 149 LEU B C 1
ATOM 2425 O O . LEU B 1 149 ? 3.01 -9.57 8.477 1 97.25 149 LEU B O 1
ATOM 2429 N N . GLU B 1 150 ? 2.539 -11.156 9.977 1 92.94 150 GLU B N 1
ATOM 2430 C CA . GLU B 1 150 ? 3.91 -11.555 10.266 1 92.94 150 GLU B CA 1
ATOM 2431 C C . GLU B 1 150 ? 4.066 -13.078 10.195 1 92.94 150 GLU B C 1
ATOM 2433 O O . GLU B 1 150 ? 3.432 -13.805 10.961 1 92.94 150 GLU B O 1
ATOM 2438 N N . GLU B 1 151 ? 4.707 -13.555 9.258 1 86.12 151 GLU B N 1
ATOM 2439 C CA . GLU B 1 151 ? 4.793 -14.992 9.062 1 86.12 151 GLU B CA 1
ATOM 2440 C C . GLU B 1 151 ? 6.246 -15.469 9.07 1 86.12 151 GLU B C 1
ATOM 2442 O O . GLU B 1 151 ? 7.156 -14.695 8.758 1 86.12 151 GLU B O 1
#

Sequence (302 aa):
MTQQDFRTKVDNTVFGVRATALIVQNHKLLVTKDKGKYYTIGGAIQVNESTEDAVVREVKEELGVKAQAGQLAFVVENRFEVDGVSYHNIEFHYLVDLLEDAPLTMQEDEKRQPCEWIDLDKLQNIQLVPVFLKTALPDWEGQLRHIHLEEMTQQDFRTKVDNTVFGVRATALIVQNHKLLVTKDKGKYYTIGGAIQVNESTEDAVVREVKEELGVKAQAGQLAFVVENRFEVDGVSYHNIEFHYLVDLLEDAPLTMQEDEKRQPCEWIDLDKLQNIQLVPVFLKTALPDWEGQLRHIHLEE